Protein 2GPH (pdb70)

Structure (mmCIF, N/CA/C/O backbone):
data_2GPH
#
_entry.id   2GPH
#
_cell.length_a   45.981
_cell.length_b   66.342
_cell.length_c   116.112
_cell.angle_alpha   90.00
_cell.angle_beta   90.00
_cell.angle_gamma   90.00
#
_symmetry.space_group_name_H-M   'P 21 21 21'
#
loop_
_entity.id
_entity.type
_entity.pdbx_description
1 polymer 'Mitogen-activated protein kinase 1'
2 polymer 'Tyrosine-protein phosphatase non-receptor type 7'
3 water water
#
loop_
_atom_site.group_PDB
_atom_site.id
_atom_site.type_symbol
_atom_site.label_atom_id
_atom_site.label_alt_id
_atom_site.label_comp_id
_atom_site.label_asym_id
_atom_site.label_entity_id
_atom_site.label_seq_id
_atom_site.pdbx_PDB_ins_code
_atom_site.Cartn_x
_atom_site.Cartn_y
_atom_site.Cartn_z
_atom_site.occupancy
_atom_site.B_iso_or_equiv
_atom_site.auth_seq_id
_atom_site.auth_comp_id
_atom_site.auth_asym_id
_atom_site.auth_atom_id
_atom_site.pdbx_PDB_model_num
ATOM 1 N N . GLU A 1 16 ? 24.137 -4.256 3.373 1.00 82.06 10 GLU A N 1
ATOM 2 C CA . GLU A 1 16 ? 22.992 -5.212 3.374 1.00 81.98 10 GLU A CA 1
ATOM 3 C C . GLU A 1 16 ? 23.253 -6.397 4.293 1.00 82.39 10 GLU A C 1
ATOM 4 O O . GLU A 1 16 ? 23.361 -7.528 3.819 1.00 82.89 10 GLU A O 1
ATOM 10 N N . MET A 1 17 ? 23.356 -6.158 5.598 1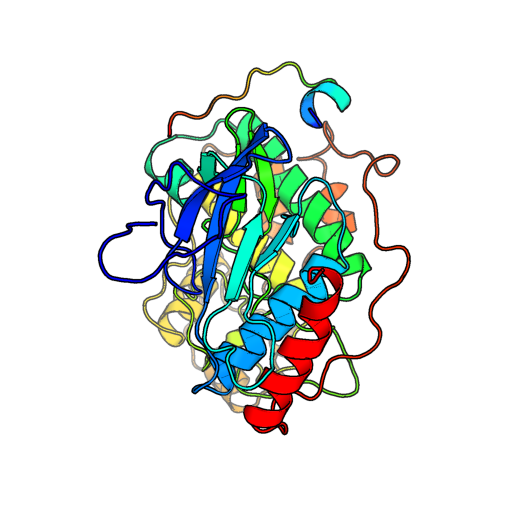.00 82.51 11 MET A N 1
ATOM 11 C CA . MET A 1 17 ? 23.608 -7.264 6.507 1.00 82.53 11 MET A CA 1
ATOM 12 C C . MET A 1 17 ? 23.448 -6.904 7.984 1.00 81.80 11 MET A C 1
ATOM 13 O O . MET A 1 17 ? 24.424 -6.683 8.696 1.00 82.22 11 MET A O 1
ATOM 18 N N . VAL A 1 18 ? 22.214 -6.820 8.460 1.00 80.56 12 VAL A N 1
ATOM 19 C CA . VAL A 1 18 ? 22.033 -6.520 9.874 1.00 78.65 12 VAL A CA 1
ATOM 20 C C . VAL A 1 18 ? 21.287 -7.618 10.596 1.00 77.22 12 VAL A C 1
ATOM 21 O O . VAL A 1 18 ? 20.185 -8.014 10.202 1.00 77.05 12 VAL A O 1
ATOM 25 N N . ARG A 1 19 ? 21.927 -8.091 11.662 1.00 75.18 13 ARG A N 1
ATOM 26 C CA . ARG A 1 19 ? 21.429 -9.146 12.520 1.00 72.75 13 ARG A CA 1
ATOM 27 C C . ARG A 1 19 ? 20.065 -9.682 12.136 1.00 72.79 13 ARG A C 1
ATOM 28 O O . ARG A 1 19 ? 19.051 -9.258 12.699 1.00 73.40 13 ARG A O 1
ATOM 36 N N . GLY A 1 20 ? 20.020 -10.591 11.169 1.00 72.29 14 GLY A N 1
ATOM 37 C CA . GLY A 1 20 ? 18.734 -11.160 10.829 1.00 72.01 14 GLY A CA 1
ATOM 38 C C . GLY A 1 20 ? 18.149 -11.071 9.433 1.00 72.07 14 GLY A C 1
ATOM 39 O O . GLY A 1 20 ? 18.070 -12.089 8.739 1.00 72.21 14 GLY A O 1
ATOM 40 N N . GLN A 1 21 ? 17.719 -9.883 9.010 1.00 71.34 15 GLN A N 1
ATOM 41 C CA . GLN A 1 21 ? 17.086 -9.776 7.703 1.00 70.24 15 GLN A CA 1
ATOM 42 C C . GLN A 1 21 ? 17.599 -8.809 6.640 1.00 68.54 15 GLN A C 1
ATOM 43 O O . GLN A 1 21 ? 18.585 -8.078 6.814 1.00 66.81 15 GLN A O 1
ATOM 49 N N . VAL A 1 22 ? 16.880 -8.856 5.523 1.00 66.86 16 VAL A N 1
ATOM 50 C CA . VAL A 1 22 ? 17.136 -8.056 4.341 1.00 65.35 16 VAL A CA 1
ATOM 51 C C . VAL A 1 22 ? 17.028 -6.580 4.657 1.00 64.07 16 VAL A C 1
ATOM 52 O O . VAL A 1 22 ? 15.961 -6.093 5.030 1.00 64.16 16 VAL A O 1
ATOM 56 N N . PHE A 1 23 ? 18.141 -5.874 4.527 1.00 61.95 17 PHE A N 1
ATOM 57 C CA . PHE A 1 23 ? 18.156 -4.440 4.764 1.00 59.87 17 PHE A CA 1
ATOM 58 C C . PHE A 1 23 ? 18.728 -3.890 3.471 1.00 57.71 17 PHE A C 1
ATOM 59 O O . PHE A 1 23 ? 19.802 -3.288 3.448 1.00 57.13 17 PHE A O 1
ATOM 67 N N . ASP A 1 24 ? 17.993 -4.145 2.391 1.00 55.64 18 ASP A N 1
ATOM 68 C CA . ASP A 1 24 ? 18.389 -3.727 1.058 1.00 53.58 18 ASP A CA 1
ATOM 69 C C . ASP A 1 24 ? 18.027 -2.279 0.781 1.00 51.13 18 ASP A C 1
ATOM 70 O O . ASP A 1 24 ? 16.991 -1.954 0.189 1.00 49.77 18 ASP A O 1
ATOM 75 N N . VAL A 1 25 ? 18.906 -1.404 1.234 1.00 49.62 19 VAL A N 1
ATOM 76 C CA . VAL A 1 25 ? 18.712 0.007 1.033 1.00 48.22 19 VAL A CA 1
ATOM 77 C C . VAL A 1 25 ? 19.414 0.382 -0.277 1.00 48.43 19 VAL A C 1
ATOM 78 O O . VAL A 1 25 ? 20.057 1.424 -0.392 1.00 44.88 19 VAL A O 1
ATOM 82 N N . GLY A 1 26 ? 19.265 -0.523 -1.251 1.00 49.05 20 GLY A N 1
ATOM 83 C CA . GLY A 1 26 ? 19.823 -0.373 -2.583 1.00 48.35 20 GLY A CA 1
ATOM 84 C C . GLY A 1 26 ? 21.302 -0.067 -2.623 1.00 48.44 20 GLY A C 1
ATOM 85 O O . GLY A 1 26 ? 22.012 -0.280 -1.640 1.00 48.27 20 GLY A O 1
ATOM 86 N N . PRO A 1 27 ? 21.788 0.462 -3.759 1.00 48.06 21 PRO A N 1
ATOM 87 C CA . PRO A 1 27 ? 23.189 0.820 -3.994 1.00 46.75 21 PRO A CA 1
ATOM 88 C C . PRO A 1 27 ? 23.547 2.163 -3.393 1.00 44.65 21 PRO A C 1
ATOM 89 O O . PRO A 1 27 ? 24.697 2.406 -3.028 1.00 45.73 21 PRO A O 1
ATOM 93 N N . ARG A 1 28 ? 22.555 3.042 -3.320 1.00 42.15 22 ARG A N 1
ATOM 94 C CA . ARG A 1 28 ? 22.777 4.377 -2.795 1.00 39.05 22 ARG A CA 1
ATOM 95 C C . ARG A 1 28 ? 23.305 4.356 -1.369 1.00 39.06 22 ARG A C 1
ATOM 96 O O . ARG A 1 28 ? 24.208 5.124 -1.020 1.00 39.18 22 ARG A O 1
ATOM 104 N N . TYR A 1 29 ? 22.760 3.462 -0.549 1.00 37.82 23 TYR A N 1
ATOM 105 C CA . TYR A 1 29 ? 23.189 3.363 0.853 1.00 37.70 23 TYR A CA 1
ATOM 106 C C . TYR A 1 29 ? 23.964 2.072 1.10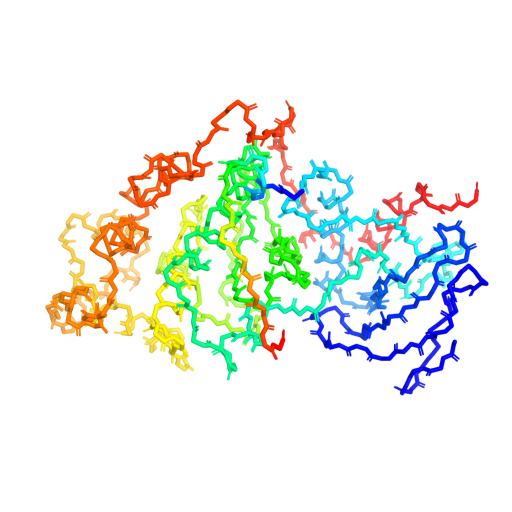5 1.00 37.21 23 TYR A C 1
ATOM 107 O O . TYR A 1 29 ? 23.481 0.991 0.809 1.00 38.32 23 TYR A O 1
ATOM 116 N N . THR A 1 30 ? 25.159 2.200 1.668 1.00 40.01 24 THR A N 1
ATOM 117 C CA . THR A 1 30 ? 26.020 1.056 1.941 1.00 42.04 24 THR A CA 1
ATOM 118 C C . THR A 1 30 ? 26.761 1.310 3.250 1.00 44.65 24 THR A C 1
ATOM 119 O O . THR A 1 30 ? 26.523 2.322 3.914 1.00 44.79 24 THR A O 1
ATOM 123 N N . ASN A 1 31 ? 27.665 0.406 3.619 1.00 47.68 25 ASN A N 1
ATOM 124 C CA . ASN A 1 31 ? 28.420 0.563 4.861 1.00 50.97 25 ASN A CA 1
ATOM 125 C C . ASN A 1 31 ? 27.446 0.492 6.040 1.00 52.76 25 ASN A C 1
ATOM 126 O O . ASN A 1 31 ? 27.571 1.257 6.993 1.00 51.53 25 ASN A O 1
ATOM 131 N N . LEU A 1 32 ? 26.490 -0.435 5.957 1.00 55.23 26 LEU A N 1
ATOM 132 C CA . LEU A 1 32 ? 25.447 -0.630 6.974 1.00 57.94 26 LEU A CA 1
ATOM 133 C C . LEU A 1 32 ? 25.862 -1.080 8.370 1.00 59.31 26 LEU A C 1
ATOM 134 O O . LEU A 1 32 ? 26.152 -2.253 8.594 1.00 60.31 26 LEU A O 1
ATOM 139 N N . SER A 1 33 ? 25.877 -0.144 9.309 1.00 61.29 27 SER A N 1
ATOM 140 C CA . SER A 1 33 ? 26.199 -0.453 10.696 1.00 63.31 27 SER A CA 1
ATOM 141 C C . SER A 1 33 ? 24.853 -0.614 11.412 1.00 65.34 27 SER A C 1
ATOM 142 O O . SER A 1 33 ? 23.806 -0.290 10.850 1.00 66.22 27 SER A O 1
ATOM 145 N N . TYR A 1 34 ? 24.870 -1.119 12.639 1.00 66.93 28 TYR A N 1
ATOM 146 C CA . TYR A 1 34 ? 23.633 -1.309 13.396 1.00 67.73 28 TYR A CA 1
ATOM 147 C C . TYR A 1 34 ? 23.532 -0.236 14.485 1.00 68.56 28 TYR A C 1
ATOM 148 O O . TYR A 1 34 ? 24.497 0.005 15.208 1.00 68.24 28 TYR A O 1
ATOM 157 N N . ILE A 1 35 ? 22.371 0.412 14.596 1.00 69.92 29 ILE A N 1
ATOM 158 C CA . ILE A 1 35 ? 22.185 1.471 15.593 1.00 71.31 29 ILE A CA 1
ATOM 159 C C . ILE A 1 35 ? 21.220 1.093 16.723 1.00 72.18 29 ILE A C 1
ATOM 160 O O . ILE A 1 35 ? 20.844 -0.076 16.881 1.00 71.43 29 ILE A O 1
ATOM 165 N N . GLY A 1 36 ? 20.827 2.110 17.494 1.00 72.69 30 GLY A N 1
ATOM 166 C CA . GLY A 1 36 ? 19.922 1.931 18.618 1.00 73.98 30 GLY A CA 1
ATOM 167 C C . GLY A 1 36 ? 18.442 2.049 18.289 1.00 74.93 30 GLY A C 1
ATOM 168 O O . GLY A 1 36 ? 17.999 2.996 17.628 1.00 75.54 30 GLY A O 1
ATOM 169 N N . GLU A 1 37 ? 17.678 1.083 18.792 1.00 75.03 31 GLU A N 1
ATOM 170 C CA . GLU A 1 37 ? 16.236 0.981 18.583 1.00 74.96 31 GLU A CA 1
ATOM 171 C C . GLU A 1 37 ? 15.391 2.242 18.738 1.00 74.96 31 GLU A C 1
ATOM 172 O O . GLU A 1 37 ? 15.576 3.024 19.673 1.00 75.38 31 GLU A O 1
ATOM 178 N N . GLY A 1 38 ? 14.452 2.415 17.809 1.00 74.45 32 GLY A N 1
ATOM 179 C CA . GLY A 1 38 ? 13.551 3.554 17.842 1.00 73.72 32 GLY A CA 1
ATOM 180 C C . GLY A 1 38 ? 12.198 3.129 18.395 1.00 72.91 32 GLY A C 1
ATOM 181 O O . GLY A 1 38 ? 11.952 3.241 19.597 1.00 73.22 32 GLY A O 1
ATOM 182 N N . ALA A 1 39 ? 11.327 2.630 17.517 1.00 71.69 33 ALA A N 1
ATOM 183 C CA . ALA A 1 39 ? 9.991 2.169 17.900 1.00 69.34 33 ALA A CA 1
ATOM 184 C C . ALA A 1 39 ? 9.327 1.422 16.747 1.00 67.50 33 ALA A C 1
ATOM 185 O O . ALA A 1 39 ? 8.440 0.596 16.956 1.00 67.63 33 ALA A O 1
ATOM 187 N N . TYR A 1 40 ? 9.773 1.718 15.531 1.00 65.63 34 TYR A N 1
ATOM 188 C CA . TYR A 1 40 ? 9.221 1.109 14.329 1.00 63.31 34 TYR A CA 1
ATOM 189 C C . TYR A 1 40 ? 9.928 -0.176 13.923 1.00 62.51 34 TYR A C 1
ATOM 190 O O . TYR A 1 40 ? 9.482 -0.881 13.019 1.00 63.05 34 TYR A O 1
ATOM 199 N N . GLY A 1 41 ? 11.033 -0.486 14.585 1.00 61.31 35 GLY A N 1
ATOM 200 C CA . GLY A 1 41 ? 11.741 -1.701 14.243 1.00 60.12 35 GLY A CA 1
ATOM 201 C C . GLY A 1 41 ? 13.241 -1.545 14.227 1.00 58.92 35 GLY A C 1
ATOM 202 O O . GLY A 1 41 ? 13.805 -0.810 15.038 1.00 58.61 35 GLY A O 1
ATOM 203 N N . MET A 1 42 ? 13.884 -2.235 13.290 1.00 58.19 36 MET A N 1
ATOM 204 C CA . MET A 1 42 ? 15.337 -2.198 13.170 1.00 57.53 36 MET A CA 1
ATOM 205 C C . MET A 1 42 ? 15.838 -0.897 12.548 1.00 56.52 36 MET A C 1
ATOM 206 O O . MET A 1 42 ? 15.323 -0.445 11.527 1.00 55.15 36 MET A O 1
ATOM 211 N N . VAL A 1 43 ? 16.842 -0.305 13.188 1.00 55.48 37 VAL A N 1
ATOM 212 C CA . VAL A 1 43 ? 17.448 0.938 12.733 1.00 54.59 37 VAL A CA 1
ATOM 213 C C . VAL A 1 43 ? 18.941 0.719 12.466 1.00 55.48 37 VAL A C 1
ATOM 214 O O . VAL A 1 43 ? 19.650 0.159 13.305 1.00 55.06 37 VAL A O 1
ATOM 218 N N . CYS A 1 44 ? 19.405 1.156 11.294 1.00 54.60 38 CYS A N 1
ATOM 219 C CA . CYS A 1 44 ? 20.813 1.028 10.902 1.00 54.10 38 CYS A CA 1
ATOM 220 C C . CYS A 1 44 ? 21.385 2.397 10.552 1.00 51.15 38 CYS A C 1
ATOM 221 O O . CYS A 1 44 ? 20.648 3.360 10.372 1.00 50.57 38 CYS A O 1
ATOM 224 N N . SER A 1 45 ? 22.705 2.485 10.475 1.00 48.56 39 SER A N 1
ATOM 225 C CA . SER A 1 45 ? 23.350 3.725 10.054 1.00 47.65 39 SER A CA 1
ATOM 226 C C . SER A 1 45 ? 23.876 3.329 8.675 1.00 46.47 39 SER A C 1
ATOM 227 O O . SER A 1 45 ? 23.973 2.133 8.374 1.00 45.65 39 SER A O 1
ATOM 230 N N . ALA A 1 46 ? 24.201 4.304 7.833 1.00 44.84 40 ALA A N 1
ATOM 231 C CA . ALA A 1 46 ? 24.672 3.973 6.504 1.00 43.60 40 ALA A CA 1
ATOM 232 C C . ALA A 1 46 ? 25.336 5.139 5.804 1.00 43.18 40 ALA A C 1
ATOM 233 O O . ALA A 1 46 ? 25.324 6.273 6.288 1.00 43.69 40 ALA A O 1
ATOM 235 N N . TYR A 1 47 ? 25.929 4.841 4.654 1.00 42.30 41 TYR A N 1
ATOM 236 C CA . TYR A 1 47 ? 26.596 5.857 3.864 1.00 38.95 41 TYR A CA 1
ATOM 237 C C . TYR A 1 47 ? 25.733 6.174 2.661 1.00 36.63 41 TYR A C 1
ATOM 238 O O . TYR A 1 47 ? 25.326 5.273 1.930 1.00 34.55 41 TYR A O 1
ATOM 247 N N . ASP A 1 48 ? 25.442 7.459 2.480 1.00 35.82 42 ASP A N 1
ATOM 248 C CA . ASP A 1 48 ? 24.624 7.932 1.372 1.00 35.12 42 ASP A CA 1
ATOM 249 C C . ASP A 1 48 ? 25.592 8.261 0.239 1.00 36.14 42 ASP A C 1
ATOM 250 O O . ASP A 1 48 ? 26.203 9.320 0.241 1.00 35.08 42 ASP A O 1
ATOM 255 N N . ASN A 1 49 ? 25.731 7.347 -0.714 1.00 37.12 43 ASN A N 1
ATOM 256 C CA . ASN A 1 49 ? 26.641 7.534 -1.835 1.00 38.90 43 ASN A CA 1
ATOM 257 C C . ASN A 1 49 ? 26.217 8.652 -2.782 1.00 39.61 43 ASN A C 1
ATOM 258 O O . ASN A 1 49 ? 26.960 9.004 -3.700 1.00 40.61 43 ASN A O 1
ATOM 263 N N . LEU A 1 50 ? 25.031 9.209 -2.565 1.00 39.03 44 LEU A N 1
ATOM 264 C CA . LEU A 1 50 ? 24.557 10.299 -3.405 1.00 40.63 44 LEU A CA 1
ATOM 265 C C . LEU A 1 50 ? 24.912 11.632 -2.750 1.00 41.34 44 LEU A C 1
ATOM 266 O O . LEU A 1 50 ? 25.548 12.484 -3.363 1.00 42.35 44 LEU A O 1
ATOM 271 N N . ASN A 1 51 ? 24.509 11.817 -1.499 1.00 41.90 45 ASN A N 1
ATOM 272 C CA . ASN A 1 51 ? 24.825 13.062 -0.819 1.00 41.97 45 ASN A CA 1
ATOM 273 C C . ASN A 1 51 ? 26.182 12.994 -0.138 1.00 41.95 45 ASN A C 1
ATOM 274 O O . ASN A 1 51 ? 26.641 13.973 0.447 1.00 42.03 45 ASN A O 1
ATOM 279 N N . LYS A 1 52 ? 26.823 11.833 -0.230 1.00 41.54 46 LYS A N 1
ATOM 280 C CA . LYS A 1 52 ? 28.152 11.627 0.345 1.00 43.94 46 LYS A CA 1
ATOM 281 C C . LYS A 1 52 ? 28.257 11.984 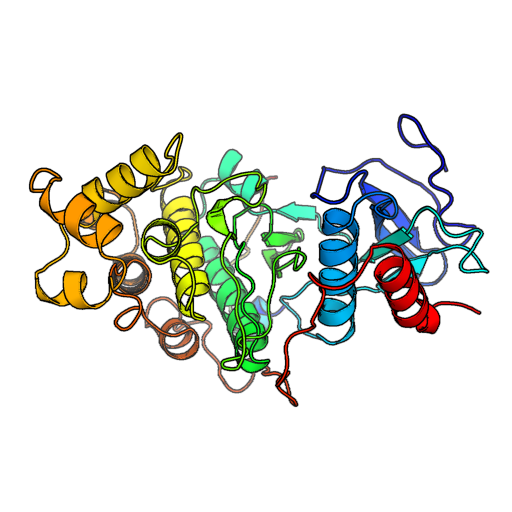1.832 1.00 45.47 46 LYS A C 1
ATOM 282 O O . LYS A 1 52 ? 29.100 12.793 2.227 1.00 45.77 46 LYS A O 1
ATOM 288 N N . VAL A 1 53 ? 27.392 11.378 2.644 1.00 45.95 47 VAL A N 1
ATOM 289 C CA . VAL A 1 53 ? 27.364 11.596 4.093 1.00 46.96 47 VAL A CA 1
ATOM 290 C C . VAL A 1 53 ? 26.711 10.398 4.757 1.00 45.99 47 VAL A C 1
ATOM 291 O O . VAL A 1 53 ? 25.928 9.681 4.124 1.00 46.54 47 VAL A O 1
ATOM 295 N N . ARG A 1 54 ? 27.051 10.164 6.022 1.00 45.71 48 ARG A N 1
ATOM 296 C CA . ARG A 1 54 ? 26.467 9.053 6.773 1.00 45.58 48 ARG A CA 1
ATOM 297 C C . ARG A 1 54 ? 25.054 9.477 7.196 1.00 42.72 48 ARG A C 1
ATOM 298 O O . ARG A 1 54 ? 24.834 10.634 7.528 1.00 42.66 48 ARG A O 1
ATOM 306 N N . VAL A 1 55 ? 24.110 8.542 7.183 1.00 40.94 49 VAL A N 1
ATOM 307 C CA . VAL A 1 55 ? 22.726 8.841 7.544 1.00 38.24 49 VAL A CA 1
ATOM 308 C C . VAL A 1 55 ? 22.193 7.791 8.509 1.00 38.32 49 VAL A C 1
ATOM 309 O O . VAL A 1 55 ? 22.944 6.923 8.959 1.00 39.37 49 VAL A O 1
ATOM 313 N N . ALA A 1 56 ? 20.896 7.870 8.815 1.00 36.44 50 ALA A N 1
ATOM 314 C CA . ALA A 1 56 ? 20.241 6.920 9.702 1.00 34.01 50 ALA A CA 1
ATOM 315 C C . ALA A 1 56 ? 19.118 6.287 8.896 1.00 33.61 50 ALA A C 1
ATOM 316 O O . ALA A 1 56 ? 18.424 6.978 8.152 1.00 32.46 50 ALA A O 1
ATOM 318 N N . ILE A 1 57 ? 18.929 4.980 9.026 1.00 32.49 51 ILE A N 1
ATOM 319 C CA . ILE A 1 57 ? 17.881 4.309 8.269 1.00 34.33 51 ILE A CA 1
ATOM 320 C C . ILE A 1 57 ? 17.055 3.355 9.119 1.00 36.61 51 ILE A C 1
ATOM 321 O O . ILE A 1 57 ? 17.586 2.497 9.826 1.00 37.31 51 ILE A O 1
ATOM 326 N N . LYS A 1 58 ? 15.742 3.492 9.000 1.00 37.10 52 LYS A N 1
ATOM 327 C CA . LYS A 1 58 ? 14.799 2.708 9.766 1.00 37.74 52 LYS A CA 1
ATOM 328 C C . LYS A 1 58 ? 13.957 1.783 8.895 1.00 39.42 52 LYS A C 1
ATOM 329 O O . LYS A 1 58 ? 13.311 2.227 7.947 1.00 40.12 52 LYS A O 1
ATOM 335 N N . LYS A 1 59 ? 13.967 0.490 9.207 1.00 39.72 53 LYS A N 1
ATOM 336 C CA . LYS A 1 59 ? 13.179 -0.475 8.442 1.00 41.51 53 LYS A CA 1
ATOM 337 C C . LYS A 1 59 ? 11.811 -0.659 9.080 1.00 42.36 53 LYS A C 1
ATOM 338 O O . LYS A 1 59 ? 11.694 -0.820 10.298 1.00 44.15 53 LYS A O 1
ATOM 344 N N . ILE A 1 60 ? 10.774 -0.644 8.257 1.00 42.67 54 ILE A N 1
ATOM 345 C CA . ILE A 1 60 ? 9.421 -0.807 8.755 1.00 44.17 54 ILE A CA 1
ATOM 346 C C . ILE A 1 60 ? 8.723 -1.924 7.986 1.00 45.96 54 ILE A C 1
ATOM 347 O O . ILE A 1 60 ? 9.069 -2.198 6.838 1.00 47.34 54 ILE A O 1
ATOM 352 N N . SER A 1 61 ? 7.759 -2.577 8.635 1.00 47.22 55 SER A N 1
ATOM 353 C CA . SER A 1 61 ? 6.983 -3.677 8.040 1.00 46.96 55 SER A CA 1
ATOM 354 C C . SER A 1 61 ? 5.714 -3.720 8.888 1.00 47.58 55 SER A C 1
ATOM 355 O O . SER A 1 61 ? 5.586 -4.553 9.778 1.00 48.52 55 SER A O 1
ATOM 358 N N . PRO A 1 62 ? 4.758 -2.823 8.616 1.00 47.54 56 PRO A N 1
ATOM 359 C CA . PRO A 1 62 ? 3.518 -2.776 9.394 1.00 47.20 56 PRO A CA 1
ATOM 360 C C . PRO A 1 62 ? 2.220 -3.153 8.695 1.00 46.86 56 PRO A C 1
ATOM 361 O O . PRO A 1 62 ? 1.145 -2.981 9.274 1.00 47.49 56 PRO A O 1
ATOM 365 N N . PHE A 1 63 ? 2.304 -3.668 7.475 1.00 45.87 57 PHE A N 1
ATOM 366 C CA . PHE A 1 63 ? 1.106 -3.957 6.695 1.00 46.43 57 PHE A CA 1
ATOM 367 C C . PHE A 1 63 ? 0.091 -5.011 7.144 1.00 46.76 57 PHE A C 1
ATOM 368 O O . PHE A 1 63 ? -1.023 -5.061 6.619 1.00 46.40 57 PHE A O 1
ATOM 376 N N . GLU A 1 64 ? 0.456 -5.829 8.125 1.00 47.89 58 GLU A N 1
ATOM 377 C CA . GLU A 1 64 ? -0.454 -6.842 8.661 1.00 50.35 58 GLU A CA 1
ATOM 378 C C . GLU A 1 64 ? -1.196 -6.278 9.879 1.00 50.02 58 GLU A C 1
ATOM 379 O O . GLU A 1 64 ? -2.197 -6.847 10.325 1.00 50.11 58 GLU A O 1
ATOM 385 N N . HIS A 1 65 ? -0.703 -5.159 10.412 1.00 49.78 59 HIS A N 1
ATOM 386 C CA . HIS A 1 65 ? -1.310 -4.540 11.589 1.00 49.13 59 HIS A CA 1
ATOM 387 C C . HIS A 1 65 ? -1.862 -3.149 11.349 1.00 48.29 59 HIS A C 1
ATOM 388 O O . HIS A 1 65 ? -1.143 -2.220 10.988 1.00 48.87 59 HIS A O 1
ATOM 395 N N . GLN A 1 66 ? -3.161 -3.026 11.555 1.00 46.42 60 GLN A N 1
ATOM 396 C CA . GLN A 1 66 ? -3.866 -1.778 11.372 1.00 46.06 60 GLN A CA 1
ATOM 397 C C . GLN A 1 66 ? -3.184 -0.596 12.077 1.00 45.48 60 GLN A C 1
ATOM 398 O O . GLN A 1 66 ? -3.033 0.470 11.482 1.00 42.67 60 GLN A O 1
ATOM 404 N N . THR A 1 67 ? -2.744 -0.796 13.320 1.00 44.88 61 THR A N 1
ATOM 405 C CA . THR A 1 67 ? -2.127 0.284 14.089 1.00 44.67 61 THR A CA 1
ATOM 406 C C . THR A 1 67 ? -0.669 0.596 13.738 1.00 43.63 61 THR A C 1
ATOM 407 O O . THR A 1 67 ? -0.236 1.742 13.859 1.00 43.58 61 THR A O 1
ATOM 411 N N . TYR A 1 68 ? 0.090 -0.404 13.312 1.00 43.41 62 TYR A N 1
ATOM 412 C CA . TYR A 1 68 ? 1.469 -0.160 12.900 1.00 43.20 62 TYR A CA 1
ATOM 413 C C . TYR A 1 68 ? 1.382 0.672 11.622 1.00 41.16 62 TYR A C 1
ATOM 414 O O . TYR A 1 68 ? 2.203 1.547 11.379 1.00 40.66 62 TYR A O 1
ATOM 423 N N . CYS A 1 69 ? 0.375 0.382 10.807 1.00 40.07 63 CYS A N 1
ATOM 424 C CA . CYS A 1 69 ? 0.158 1.100 9.561 1.00 38.22 63 CYS A CA 1
ATOM 425 C C . CYS A 1 69 ? -0.244 2.540 9.829 1.00 37.28 63 CYS A C 1
ATOM 426 O O . CYS A 1 69 ? 0.250 3.454 9.178 1.00 35.43 63 CYS A O 1
ATOM 429 N N . GLN A 1 70 ? -1.160 2.729 10.777 1.00 36.22 64 GLN A N 1
ATOM 430 C CA . GLN A 1 70 ? -1.635 4.058 11.136 1.00 37.04 64 GLN A CA 1
ATOM 431 C C . GLN A 1 70 ? -0.470 4.937 11.563 1.00 35.39 64 GLN A C 1
ATOM 432 O O . GLN A 1 70 ? -0.323 6.067 11.110 1.00 35.39 64 GLN A O 1
ATOM 438 N N . ARG A 1 71 ? 0.347 4.410 12.459 1.00 34.02 65 ARG A N 1
ATOM 439 C CA . ARG A 1 71 ? 1.472 5.162 12.971 1.00 33.70 65 ARG A CA 1
ATOM 440 C C . ARG A 1 71 ? 2.513 5.447 11.896 1.00 31.37 65 ARG A C 1
ATOM 441 O O . ARG A 1 71 ? 3.060 6.541 11.850 1.00 28.56 65 ARG A O 1
ATOM 449 N N . THR A 1 72 ? 2.769 4.469 11.027 1.00 29.93 66 THR A N 1
ATOM 450 C CA . THR A 1 72 ? 3.733 4.648 9.945 1.00 27.80 66 THR A CA 1
ATOM 451 C C . THR A 1 72 ? 3.239 5.743 9.011 1.00 26.51 66 THR A C 1
ATOM 452 O O . THR A 1 72 ? 4.001 6.612 8.629 1.00 24.42 66 THR A O 1
ATOM 456 N N . LEU A 1 73 ? 1.951 5.719 8.665 1.00 27.42 67 LEU A N 1
ATOM 457 C CA . LEU A 1 73 ? 1.379 6.744 7.785 1.00 27.51 67 LEU A CA 1
ATOM 458 C C . LEU A 1 73 ? 1.389 8.143 8.418 1.00 27.60 67 LEU A C 1
ATOM 459 O O . LEU A 1 73 ? 1.666 9.138 7.739 1.00 26.53 67 LEU A O 1
ATOM 464 N N . ARG A 1 74 ? 1.080 8.227 9.711 1.00 27.88 68 ARG A N 1
ATOM 465 C CA . ARG A 1 74 ? 1.068 9.520 10.385 1.00 28.86 68 ARG A CA 1
ATOM 466 C C . ARG A 1 74 ? 2.456 10.122 10.396 1.00 27.50 68 ARG A C 1
ATOM 467 O O . ARG A 1 74 ? 2.662 11.271 9.996 1.00 27.17 68 ARG A O 1
ATOM 475 N N . GLU A 1 75 ? 3.410 9.326 10.845 1.00 26.90 69 GLU A N 1
ATOM 476 C CA . GLU A 1 75 ? 4.790 9.762 10.913 1.00 28.60 69 GLU A CA 1
ATOM 477 C C . GLU A 1 75 ? 5.244 10.307 9.565 1.00 27.63 69 GLU A C 1
ATOM 478 O O . GLU A 1 75 ? 5.863 11.361 9.501 1.00 27.82 69 GLU A O 1
ATOM 484 N N . ILE A 1 76 ? 4.943 9.584 8.486 1.00 26.64 70 ILE A N 1
ATOM 485 C CA . ILE A 1 76 ? 5.348 10.010 7.156 1.00 24.56 70 ILE A CA 1
ATOM 486 C C . ILE A 1 76 ? 4.584 11.240 6.630 1.00 24.85 70 ILE A C 1
ATOM 487 O O . ILE A 1 76 ? 5.194 12.146 6.082 1.00 23.22 70 ILE A O 1
ATOM 492 N N . LYS A 1 77 ? 3.263 11.276 6.786 1.00 23.44 71 LYS A N 1
ATOM 493 C CA . LYS A 1 77 ? 2.498 12.424 6.297 1.00 24.25 71 LYS A CA 1
ATOM 494 C C . LYS A 1 77 ? 2.947 13.713 6.987 1.00 24.75 71 LYS A C 1
ATOM 495 O O . LYS A 1 77 ? 3.041 14.769 6.366 1.00 24.03 71 LYS A O 1
ATOM 501 N N . ILE A 1 78 ? 3.230 13.623 8.281 1.00 24.36 72 ILE A N 1
ATOM 502 C CA . ILE A 1 78 ? 3.614 14.807 9.031 1.00 22.30 72 ILE A CA 1
ATOM 503 C C . ILE A 1 78 ? 5.045 15.229 8.824 1.00 21.94 72 ILE A C 1
ATOM 504 O O . ILE A 1 78 ? 5.297 16.386 8.570 1.00 22.81 72 ILE A O 1
ATOM 509 N N . LEU A 1 79 ? 5.985 14.292 8.922 1.00 21.83 73 LEU A N 1
ATOM 510 C CA . LEU A 1 79 ? 7.376 14.651 8.774 1.00 21.81 73 LEU A CA 1
ATOM 511 C C . LEU A 1 79 ? 7.722 15.154 7.388 1.00 23.96 73 LEU A C 1
ATOM 512 O O . LEU A 1 79 ? 8.598 16.016 7.247 1.00 23.69 73 LEU A O 1
ATOM 517 N N . LEU A 1 80 ? 7.041 14.625 6.369 1.00 22.85 74 LEU A N 1
ATOM 518 C CA . LEU A 1 80 ? 7.261 15.076 4.998 1.00 26.12 74 LEU A CA 1
ATOM 519 C C . LEU A 1 80 ? 6.849 16.538 4.845 1.00 25.87 74 LEU A C 1
ATOM 520 O O . LEU A 1 80 ? 7.426 17.272 4.041 1.00 29.23 74 LEU A O 1
ATOM 525 N N . ARG A 1 81 ? 5.856 16.960 5.618 1.00 26.31 75 ARG A N 1
ATOM 526 C CA . ARG A 1 81 ? 5.365 18.327 5.512 1.00 27.15 75 ARG A CA 1
ATOM 527 C C . ARG A 1 81 ? 5.937 19.324 6.497 1.00 27.08 75 ARG A C 1
ATOM 528 O O . ARG A 1 81 ? 5.614 20.500 6.445 1.00 29.40 75 ARG A O 1
ATOM 536 N N . PHE A 1 82 ? 6.796 18.862 7.389 1.00 27.17 76 PHE A N 1
ATOM 537 C CA . PHE A 1 82 ? 7.415 19.751 8.357 1.00 26.04 76 PHE A CA 1
ATOM 538 C C . PHE A 1 82 ? 8.823 20.048 7.872 1.00 27.33 76 PHE A C 1
ATOM 539 O O . PHE A 1 82 ? 9.466 19.188 7.268 1.00 26.75 76 PHE A O 1
ATOM 547 N N . ARG A 1 83 ? 9.304 21.262 8.132 1.00 26.53 77 ARG A N 1
ATOM 548 C CA . ARG A 1 83 ? 10.672 21.612 7.793 1.00 27.84 77 ARG A CA 1
ATOM 549 C C . ARG A 1 83 ? 11.131 22.567 8.888 1.00 27.40 77 ARG A C 1
ATOM 550 O O . ARG A 1 83 ? 10.763 23.737 8.894 1.00 28.69 77 ARG A O 1
ATOM 558 N N . HIS A 1 84 ? 11.916 22.058 9.829 1.00 26.00 78 HIS A N 1
ATOM 559 C CA . HIS A 1 84 ? 12.372 22.868 10.949 1.00 24.34 78 HIS A CA 1
ATOM 560 C C . HIS A 1 84 ? 13.668 22.328 11.523 1.00 24.10 78 HIS A C 1
ATOM 561 O O . HIS A 1 84 ? 13.850 21.121 11.649 1.00 23.29 78 HIS A O 1
ATOM 568 N N . GLU A 1 85 ? 14.544 23.249 11.893 1.00 20.58 79 GLU A N 1
ATOM 569 C CA . GLU A 1 85 ? 15.855 22.941 12.440 1.00 23.92 79 GLU A CA 1
ATOM 570 C C . GLU A 1 85 ? 15.812 21.998 13.645 1.00 23.08 79 GLU A C 1
ATOM 571 O O . GLU A 1 85 ? 16.695 21.166 13.821 1.00 23.31 79 GLU A O 1
ATOM 577 N N . ASN A 1 86 ? 14.775 22.117 14.468 1.00 21.37 80 ASN A N 1
ATOM 578 C CA . ASN A 1 86 ? 14.665 21.260 15.635 1.00 19.66 80 ASN A CA 1
ATOM 579 C C . ASN A 1 86 ? 13.668 20.130 15.468 1.00 18.55 80 ASN A C 1
ATOM 580 O O . ASN A 1 86 ? 13.096 19.656 16.450 1.00 19.04 80 ASN A O 1
ATOM 585 N N . ILE A 1 87 ? 13.439 19.722 14.222 1.00 19.22 81 ILE A N 1
ATOM 586 C CA . ILE A 1 87 ? 12.547 18.604 13.936 1.00 19.76 81 ILE A CA 1
ATOM 587 C C . ILE A 1 87 ? 13.235 17.716 12.919 1.00 21.41 81 ILE A C 1
ATOM 588 O O . ILE A 1 87 ? 13.708 18.187 11.882 1.00 21.46 81 ILE A O 1
ATOM 593 N N . ILE A 1 88 ? 13.317 16.428 13.229 1.00 22.20 82 ILE A N 1
ATOM 594 C CA . ILE A 1 88 ? 13.963 15.489 12.321 1.00 22.33 82 ILE A CA 1
ATOM 595 C C . ILE A 1 88 ? 13.183 15.469 10.987 1.00 23.24 82 ILE A C 1
ATOM 596 O O . ILE A 1 88 ? 11.955 15.552 10.957 1.00 21.18 82 ILE A O 1
ATOM 601 N N . GLY A 1 89 ? 13.903 15.390 9.877 1.00 25.44 83 GLY A N 1
ATOM 602 C CA . GLY A 1 89 ? 13.234 15.379 8.590 1.00 26.55 83 GLY A CA 1
ATOM 603 C C . GLY A 1 89 ? 13.383 14.036 7.910 1.00 28.13 83 GLY A C 1
ATOM 604 O O . GLY A 1 89 ? 14.090 13.158 8.423 1.00 31.01 83 GLY A O 1
ATOM 605 N N . ILE A 1 90 ? 12.687 13.844 6.793 1.00 25.80 84 ILE A N 1
ATOM 606 C CA . ILE A 1 90 ? 12.822 12.597 6.042 1.00 24.55 84 ILE A CA 1
ATOM 607 C C . ILE A 1 90 ? 13.568 12.966 4.772 1.00 27.13 84 ILE A C 1
ATOM 608 O O . ILE A 1 90 ? 13.112 13.792 3.959 1.00 25.21 84 ILE A O 1
ATOM 613 N N . ASN A 1 91 ? 14.751 12.381 4.652 1.00 27.38 85 ASN A N 1
ATOM 614 C CA . ASN A 1 91 ? 15.631 12.598 3.526 1.00 29.07 85 ASN A CA 1
ATOM 615 C C . ASN A 1 91 ? 15.236 11.728 2.332 1.00 29.29 85 ASN A C 1
ATOM 616 O O . ASN A 1 91 ? 15.408 12.140 1.195 1.00 28.95 85 ASN A O 1
ATOM 621 N N . ASP A 1 92 ? 14.696 10.536 2.583 1.00 29.92 86 ASP A N 1
ATOM 622 C CA . ASP A 1 92 ? 14.344 9.629 1.488 1.00 29.77 86 ASP A CA 1
ATOM 623 C C . ASP A 1 92 ? 13.522 8.468 2.045 1.00 30.51 86 ASP A C 1
ATOM 624 O O . ASP A 1 92 ? 13.510 8.216 3.259 1.00 26.73 86 ASP A O 1
ATOM 629 N N . ILE A 1 93 ? 12.802 7.793 1.163 1.00 30.10 87 ILE A N 1
ATOM 630 C CA . ILE A 1 93 ? 11.994 6.650 1.567 1.00 32.53 87 ILE A CA 1
ATOM 631 C C . ILE A 1 93 ? 12.141 5.548 0.533 1.00 34.24 87 ILE A C 1
ATOM 632 O O . ILE A 1 93 ? 11.821 5.736 -0.639 1.00 35.02 87 ILE A O 1
ATOM 637 N N . ILE A 1 94 ? 12.629 4.395 0.972 1.00 36.76 88 ILE A N 1
ATOM 638 C CA . ILE A 1 94 ? 12.831 3.268 0.070 1.00 39.06 88 ILE A CA 1
ATOM 639 C C . ILE A 1 94 ? 11.723 2.231 0.241 1.00 41.13 88 ILE A C 1
ATOM 640 O O . ILE A 1 94 ? 11.495 1.754 1.349 1.00 39.62 88 ILE A O 1
ATOM 645 N N . ARG A 1 95 ? 11.030 1.909 -0.849 1.00 42.83 89 ARG A N 1
ATOM 646 C CA . ARG A 1 95 ? 9.979 0.891 -0.828 1.00 46.36 89 ARG A CA 1
ATOM 647 C C . ARG A 1 95 ? 9.872 0.264 -2.224 1.00 48.55 89 ARG A C 1
ATOM 648 O O . ARG A 1 95 ? 10.352 0.834 -3.210 1.00 49.16 89 ARG A O 1
ATOM 656 N N . ALA A 1 96 ? 9.254 -0.912 -2.304 1.00 50.04 90 ALA A N 1
ATOM 657 C CA . ALA A 1 96 ? 9.106 -1.628 -3.569 1.00 50.87 90 ALA A CA 1
ATOM 658 C C . ALA A 1 96 ? 8.293 -0.900 -4.651 1.00 51.60 90 ALA A C 1
ATOM 659 O O . ALA A 1 96 ? 7.444 -0.056 -4.364 1.00 51.98 90 ALA A O 1
ATOM 661 N N . PRO A 1 97 ? 8.559 -1.230 -5.924 1.00 52.09 91 PRO A N 1
ATOM 662 C CA . PRO A 1 97 ? 7.918 -0.677 -7.120 1.00 51.92 91 PRO A CA 1
ATOM 663 C C . PRO A 1 97 ? 6.385 -0.705 -7.184 1.00 52.62 91 PRO A C 1
ATOM 664 O O . PRO A 1 97 ? 5.767 0.276 -7.590 1.00 52.95 91 PRO A O 1
ATOM 668 N N . THR A 1 98 ? 5.765 -1.815 -6.801 1.00 53.06 92 THR A N 1
ATOM 669 C CA . THR A 1 98 ? 4.303 -1.896 -6.837 1.00 54.16 92 THR A CA 1
ATOM 670 C C . THR A 1 98 ? 3.682 -2.222 -5.477 1.00 54.33 92 THR A C 1
ATOM 671 O O . THR A 1 98 ? 4.267 -2.937 -4.661 1.00 53.28 92 THR A O 1
ATOM 675 N N . ILE A 1 99 ? 2.483 -1.696 -5.251 1.00 54.84 93 ILE A N 1
ATOM 676 C CA . ILE A 1 99 ? 1.783 -1.896 -3.989 1.00 56.52 93 ILE A CA 1
ATOM 677 C C . ILE A 1 99 ? 1.782 -3.362 -3.535 1.00 57.50 93 ILE A C 1
ATOM 678 O O . ILE A 1 99 ? 1.673 -3.643 -2.341 1.00 56.31 93 ILE A O 1
ATOM 683 N N . GLU A 1 100 ? 1.925 -4.284 -4.491 1.00 58.83 94 GLU A N 1
ATOM 684 C CA . GLU A 1 100 ? 1.940 -5.729 -4.210 1.00 59.54 94 GLU A CA 1
ATOM 685 C C . GLU A 1 100 ? 3.271 -6.239 -3.653 1.00 58.96 94 GLU A C 1
ATOM 686 O O . GLU A 1 100 ? 3.303 -7.116 -2.782 1.00 58.41 94 GLU A O 1
ATOM 692 N N . GLN A 1 101 ? 4.365 -5.699 -4.175 1.00 58.44 95 GLN A N 1
ATOM 693 C CA . GLN A 1 101 ? 5.703 -6.103 -3.755 1.00 58.10 95 GLN A CA 1
ATOM 694 C C . GLN A 1 101 ? 6.134 -5.405 -2.471 1.00 56.55 95 GLN A C 1
ATOM 695 O O . GLN A 1 101 ? 7.099 -5.822 -1.816 1.00 55.96 95 GLN A O 1
ATOM 701 N N . MET A 1 102 ? 5.429 -4.330 -2.128 1.00 54.61 96 MET A N 1
ATOM 702 C CA . MET A 1 102 ? 5.759 -3.555 -0.938 1.00 51.96 96 MET A CA 1
ATOM 703 C C . MET A 1 102 ? 5.366 -4.244 0.358 1.00 50.69 96 MET A C 1
ATOM 704 O O . MET A 1 102 ? 4.180 -4.409 0.645 1.00 50.92 96 MET A O 1
ATOM 709 N N . LYS A 1 103 ? 6.368 -4.661 1.124 1.00 49.17 97 LYS A N 1
ATOM 710 C CA . LYS A 1 103 ? 6.124 -5.279 2.412 1.00 50.08 97 LYS A CA 1
ATOM 711 C C . LYS A 1 103 ? 6.876 -4.498 3.498 1.00 49.41 97 LYS A C 1
ATOM 712 O O . LYS A 1 103 ? 6.394 -4.385 4.624 1.00 49.45 97 LYS A O 1
ATOM 718 N N . ASP A 1 104 ? 8.047 -3.956 3.161 1.00 48.33 98 ASP A N 1
ATOM 719 C CA . ASP A 1 104 ? 8.831 -3.165 4.119 1.00 46.83 98 ASP A CA 1
ATOM 720 C C . ASP A 1 104 ? 8.933 -1.717 3.645 1.00 45.46 98 ASP A C 1
ATOM 721 O O . ASP A 1 104 ? 8.556 -1.393 2.517 1.00 43.70 98 ASP A O 1
ATOM 726 N N . VAL A 1 105 ? 9.439 -0.847 4.514 1.00 42.82 99 VAL A N 1
ATOM 727 C CA . VAL A 1 105 ? 9.606 0.565 4.175 1.00 40.93 99 VAL A CA 1
ATOM 728 C C . VAL A 1 105 ? 10.813 1.095 4.925 1.00 39.55 99 VAL A C 1
ATOM 729 O O . VAL A 1 105 ? 10.891 0.968 6.139 1.00 41.51 99 VAL A O 1
ATOM 733 N N . TYR A 1 106 ? 11.764 1.678 4.208 1.00 36.60 100 TYR A N 1
ATOM 734 C CA . TYR A 1 106 ? 12.947 2.213 4.850 1.00 32.90 100 TYR A CA 1
ATOM 735 C C . TYR A 1 106 ? 12.890 3.728 4.850 1.00 32.74 100 TYR A C 1
ATOM 736 O O . TYR A 1 106 ? 12.788 4.345 3.794 1.00 30.44 100 TYR A O 1
ATOM 745 N N . ILE A 1 107 ? 12.947 4.321 6.039 1.00 30.03 101 ILE A N 1
ATOM 746 C CA . ILE A 1 107 ? 12.906 5.769 6.162 1.00 27.70 101 ILE A CA 1
ATOM 747 C C . ILE A 1 107 ? 14.302 6.270 6.502 1.00 27.75 101 ILE A C 1
ATOM 748 O O . ILE A 1 107 ? 14.908 5.864 7.516 1.00 27.85 101 ILE A O 1
ATOM 753 N N . VAL A 1 108 ? 14.818 7.134 5.626 1.00 25.46 102 VAL A N 1
ATOM 754 C CA . VAL A 1 108 ? 16.149 7.701 5.766 1.00 23.89 102 VAL A CA 1
ATOM 755 C C . VAL A 1 108 ? 16.097 9.088 6.353 1.00 26.63 102 VAL A C 1
ATOM 756 O O . VAL A 1 108 ? 15.349 9.954 5.865 1.00 24.97 102 VAL A O 1
ATOM 760 N N . GLN A 1 109 ? 16.917 9.312 7.377 1.00 27.68 103 GLN A N 1
ATOM 761 C CA . GLN A 1 109 ? 16.940 10.601 8.061 1.00 30.51 103 GLN A CA 1
ATOM 762 C C . GLN A 1 109 ? 18.359 11.006 8.421 1.00 31.44 103 GLN A C 1
ATOM 763 O O . GLN A 1 109 ? 19.292 10.241 8.221 1.00 32.21 103 GLN A O 1
ATOM 769 N N . ASP A 1 110 ? 18.523 12.212 8.950 1.00 32.90 104 ASP A N 1
ATOM 770 C CA . ASP A 1 110 ? 19.845 12.663 9.358 1.00 35.21 104 ASP A CA 1
ATOM 771 C C . ASP A 1 110 ? 20.347 11.823 10.529 1.00 34.62 104 ASP A C 1
ATOM 772 O O . ASP A 1 110 ? 19.607 11.542 11.469 1.00 33.73 104 ASP A O 1
ATOM 777 N N . LEU A 1 111 ? 21.609 11.426 10.459 1.00 35.55 105 LEU A N 1
ATOM 778 C CA . LEU A 1 111 ? 22.212 10.626 11.513 1.00 36.77 105 LEU A CA 1
ATOM 779 C C . LEU A 1 111 ? 22.395 11.529 12.717 1.00 36.30 105 LEU A C 1
ATOM 780 O O . LEU A 1 111 ? 22.905 12.640 12.608 1.00 37.01 105 LEU A O 1
ATOM 785 N N . MET A 1 112 ? 21.950 11.063 13.869 1.00 37.24 106 MET A N 1
ATOM 786 C CA . MET A 1 112 ? 22.095 11.840 15.086 1.00 35.47 106 MET A CA 1
ATOM 787 C C . MET A 1 112 ? 22.886 10.973 16.056 1.00 36.61 106 MET A C 1
ATOM 788 O O . MET A 1 112 ? 22.600 9.793 16.225 1.00 38.81 106 MET A O 1
ATOM 793 N N . GLU A 1 113 ? 23.878 11.589 16.678 1.00 35.74 107 GLU A N 1
ATOM 794 C CA . GLU A 1 113 ? 24.796 10.957 17.608 1.00 37.07 107 GLU A CA 1
ATOM 795 C C . GLU A 1 113 ? 24.229 10.228 18.833 1.00 34.68 107 GLU A C 1
ATOM 796 O O . GLU A 1 113 ? 24.690 9.150 19.201 1.00 33.84 107 GLU A O 1
ATOM 802 N N . THR A 1 114 ? 23.235 10.820 19.474 1.00 32.50 108 THR A N 1
ATOM 803 C CA . THR A 1 114 ? 22.709 10.241 20.689 1.00 29.23 108 THR A CA 1
ATOM 804 C C . THR A 1 114 ? 21.355 10.878 20.981 1.00 28.02 108 THR A C 1
ATOM 805 O O . THR A 1 114 ? 20.806 11.565 20.136 1.00 28.66 108 THR A O 1
ATOM 809 N N . ASP A 1 115 ? 20.802 10.634 22.159 1.00 24.86 109 ASP A N 1
ATOM 810 C CA . ASP A 1 115 ? 19.521 11.253 22.508 1.00 24.51 109 ASP A CA 1
ATOM 811 C C . ASP A 1 115 ? 19.523 11.613 23.970 1.00 22.12 109 ASP A C 1
ATOM 812 O O . ASP A 1 115 ? 20.401 11.163 24.708 1.00 21.45 109 ASP A O 1
ATOM 817 N N . LEU A 1 116 ? 18.550 12.418 24.397 1.00 21.99 110 LEU A N 1
ATOM 818 C CA . LEU A 1 116 ? 18.484 12.842 25.784 1.00 18.54 110 LEU A CA 1
ATOM 819 C C . LEU A 1 116 ? 18.379 11.683 26.772 1.00 18.83 110 LEU A C 1
ATOM 820 O O . LEU A 1 116 ? 18.863 11.785 27.905 1.00 20.49 110 LEU A O 1
ATOM 825 N N . TYR A 1 117 ? 17.749 10.590 26.361 1.00 19.72 111 TYR A N 1
ATOM 826 C CA . TYR A 1 117 ? 17.622 9.421 27.228 1.00 21.00 111 TYR A CA 1
ATOM 827 C C . TYR A 1 117 ? 19.018 8.876 27.569 1.00 21.18 111 TYR A C 1
ATOM 828 O O . TYR A 1 117 ? 19.330 8.635 28.737 1.00 22.10 111 TYR A O 1
ATOM 837 N N . LYS A 1 118 ? 19.855 8.705 26.553 1.00 20.28 112 LYS A N 1
ATOM 838 C CA . LYS A 1 118 ? 21.207 8.172 26.771 1.00 22.55 112 LYS A CA 1
ATOM 839 C C . LYS A 1 118 ? 22.027 9.158 27.576 1.00 21.76 112 LYS A C 1
ATOM 840 O O . LYS A 1 118 ? 22.711 8.796 28.524 1.00 23.18 112 LYS A O 1
ATOM 846 N N . LEU A 1 119 ? 21.958 10.417 27.181 1.00 22.86 113 LEU A N 1
ATOM 847 C CA . LEU A 1 119 ? 22.690 11.477 27.858 1.00 23.40 113 LEU A CA 1
ATOM 848 C C . LEU A 1 119 ? 22.349 11.583 29.354 1.00 23.87 113 LEU A C 1
ATOM 849 O O . LEU A 1 119 ? 23.237 11.740 30.194 1.00 22.05 113 LEU A O 1
ATOM 854 N N . LEU A 1 120 ? 21.070 11.500 29.697 1.00 22.94 114 LEU A N 1
ATOM 855 C CA . LEU A 1 120 ? 20.672 11.606 31.110 1.00 20.80 114 LEU A CA 1
ATOM 856 C C . LEU A 1 120 ? 21.181 10.436 31.953 1.00 20.87 114 LEU A C 1
ATOM 857 O O . LEU A 1 120 ? 21.247 10.540 33.171 1.00 21.06 114 LEU A O 1
ATOM 862 N N . LYS A 1 121 ? 21.534 9.332 31.304 1.00 21.79 115 LYS A N 1
ATOM 863 C CA . LYS A 1 121 ? 22.064 8.179 32.007 1.00 25.60 115 LYS A CA 1
ATOM 864 C C . LYS A 1 121 ? 23.566 8.288 32.262 1.00 25.60 115 LYS A C 1
ATOM 865 O O . LYS A 1 121 ? 24.099 7.567 33.087 1.00 26.27 115 LYS A O 1
ATOM 871 N N . CYS A 1 122 ? 24.247 9.195 31.581 1.00 25.74 116 CYS A N 1
ATOM 872 C CA . CYS A 1 122 ? 25.703 9.251 31.721 1.00 25.88 116 CYS A CA 1
ATOM 873 C C . CYS A 1 122 ? 26.306 10.606 32.096 1.00 23.84 116 CYS A C 1
ATOM 874 O O . CYS A 1 122 ? 27.449 10.683 32.555 1.00 21.90 116 CYS A O 1
ATOM 877 N N . GLN A 1 123 ? 25.543 11.673 31.904 1.00 22.11 117 GLN A N 1
ATOM 878 C CA . GLN A 1 123 ? 26.065 13.012 32.155 1.00 23.35 117 GLN A CA 1
ATOM 879 C C . GLN A 1 123 ? 25.242 13.892 33.068 1.00 25.02 117 GLN A C 1
ATOM 880 O O . GLN A 1 123 ? 24.005 13.874 33.028 1.00 23.66 117 GLN A O 1
ATOM 886 N N . HIS A 1 124 ? 25.937 14.684 33.875 1.00 25.78 118 HIS A N 1
ATOM 887 C CA . HIS A 1 124 ? 25.279 15.647 34.756 1.00 27.42 118 HIS A CA 1
ATOM 888 C C . HIS A 1 124 ? 25.200 16.910 33.888 1.00 25.68 118 HIS A C 1
ATOM 889 O O . HIS A 1 124 ? 26.233 17.433 33.468 1.00 26.26 118 HIS A O 1
ATOM 896 N N . LEU A 1 125 ? 23.994 17.396 33.600 1.00 22.01 119 LEU A N 1
ATOM 897 C CA . LEU A 1 125 ? 23.850 18.564 32.728 1.00 23.33 119 LEU A CA 1
ATOM 898 C C . LEU A 1 125 ? 24.003 19.889 33.444 1.00 23.21 119 LEU A C 1
ATOM 899 O O . LEU A 1 125 ? 23.282 20.160 34.385 1.00 25.22 119 LEU A O 1
ATOM 904 N N . SER A 1 126 ? 24.937 20.722 32.997 1.00 22.35 120 SER A N 1
ATOM 905 C CA . SER A 1 126 ? 25.086 22.023 33.610 1.00 22.09 120 SER A CA 1
ATOM 906 C C . SER A 1 126 ? 23.823 22.787 33.237 1.00 23.06 120 SER A C 1
ATOM 907 O O . SER A 1 126 ? 23.127 22.443 32.260 1.00 21.32 120 SER A O 1
ATOM 910 N N . ASN A 1 127 ? 23.567 23.850 33.984 1.00 19.68 121 ASN A N 1
ATOM 911 C CA . ASN A 1 127 ? 22.426 24.721 33.763 1.00 20.72 121 ASN A CA 1
ATOM 912 C C . ASN A 1 127 ? 22.476 25.313 32.338 1.00 22.58 121 ASN A C 1
ATOM 913 O O . ASN A 1 127 ? 21.446 25.541 31.701 1.00 22.81 121 ASN A O 1
ATOM 918 N N . ASP A 1 128 ? 23.675 25.545 31.810 1.00 24.02 122 ASP A N 1
ATOM 919 C CA . ASP A 1 128 ? 23.780 26.045 30.436 1.00 23.14 122 ASP A CA 1
ATOM 920 C C . ASP A 1 128 ? 23.250 24.995 29.446 1.00 20.77 122 ASP A C 1
ATOM 921 O O . ASP A 1 128 ? 22.583 25.344 28.471 1.00 22.68 122 ASP A O 1
ATOM 926 N N . HIS A 1 129 ? 23.573 23.722 29.676 1.00 19.78 123 HIS A N 1
ATOM 927 C CA . HIS A 1 129 ? 23.083 22.628 28.815 1.00 19.43 123 HIS A CA 1
ATOM 928 C C . HIS A 1 129 ? 21.558 22.548 28.940 1.00 19.22 123 HIS A C 1
ATOM 929 O O . HIS A 1 129 ? 20.835 22.469 27.943 1.00 18.43 123 HIS A O 1
ATOM 936 N N . ILE A 1 130 ? 21.076 22.527 30.178 1.00 17.80 124 ILE A N 1
ATOM 937 C CA . ILE A 1 130 ? 19.634 22.447 30.391 1.00 19.55 124 ILE A CA 1
ATOM 938 C C . ILE A 1 130 ? 18.884 23.564 29.681 1.00 18.45 124 ILE A C 1
ATOM 939 O O . ILE A 1 130 ? 17.856 23.325 29.040 1.00 17.42 124 ILE A O 1
ATOM 944 N N . CYS A 1 131 ? 19.403 24.786 29.806 1.00 17.93 125 CYS A N 1
ATOM 945 C CA . CYS A 1 131 ? 18.778 25.958 29.201 1.00 17.47 125 CYS A CA 1
ATOM 946 C C . CYS A 1 131 ? 18.679 25.839 27.684 1.00 16.74 125 CYS A C 1
ATOM 947 O O . CYS A 1 131 ? 17.619 26.070 27.096 1.00 17.28 125 CYS A O 1
ATOM 950 N N . TYR A 1 132 ? 19.783 25.454 27.053 1.00 16.86 126 TYR A N 1
ATOM 951 C CA . TYR A 1 132 ? 19.835 25.317 25.601 1.00 18.42 126 TYR A CA 1
ATOM 952 C C . TYR A 1 132 ? 19.017 24.117 25.080 1.00 18.33 126 TYR A C 1
ATOM 953 O O . TYR A 1 132 ? 18.440 24.190 23.987 1.00 18.75 126 TYR A O 1
ATOM 962 N N . PHE A 1 133 ? 18.996 23.008 25.823 1.00 16.76 127 PHE A N 1
ATOM 963 C CA . PHE A 1 133 ? 18.195 21.858 25.388 1.00 18.40 127 PHE A CA 1
ATOM 964 C C . PHE A 1 133 ? 16.722 22.233 25.465 1.00 17.25 127 PHE A C 1
ATOM 965 O O . PHE A 1 133 ? 15.974 22.002 24.549 1.00 16.39 127 PHE A O 1
ATOM 973 N N . LEU A 1 134 ? 16.309 22.779 26.601 1.00 16.07 128 LEU A N 1
ATOM 974 C CA . LEU A 1 134 ? 14.909 23.159 26.797 1.00 16.34 128 LEU A CA 1
ATOM 975 C C . LEU A 1 134 ? 14.425 24.189 25.760 1.00 18.01 128 LEU A C 1
ATOM 976 O O . LEU A 1 134 ? 13.286 24.138 25.300 1.00 18.12 128 LEU A O 1
ATOM 981 N N . TYR A 1 135 ? 15.289 25.143 25.426 1.00 18.50 129 TYR A N 1
ATOM 982 C CA . TYR A 1 135 ? 14.958 26.150 24.427 1.00 18.47 129 TYR A CA 1
ATOM 983 C C . TYR A 1 135 ? 14.676 25.505 23.058 1.00 17.68 129 TYR A C 1
ATOM 984 O O . TYR A 1 135 ? 13.702 25.865 22.386 1.00 18.91 129 TYR A O 1
ATOM 993 N N . GLN A 1 136 ? 15.534 24.571 22.636 1.00 15.04 130 GLN A N 1
ATOM 994 C CA . GLN A 1 136 ? 15.364 23.883 21.333 1.00 15.73 130 GLN A CA 1
ATOM 995 C C . GLN A 1 136 ? 14.108 23.006 21.299 1.00 16.40 130 GLN A C 1
ATOM 996 O O . GLN A 1 136 ? 13.424 22.905 20.273 1.00 18.36 130 GLN A O 1
ATOM 1002 N N . ILE A 1 137 ? 13.836 22.344 22.415 1.00 14.13 131 ILE A N 1
ATOM 1003 C CA . ILE A 1 137 ? 12.648 21.504 22.534 1.00 16.42 131 ILE A CA 1
ATOM 1004 C C . ILE A 1 137 ? 11.441 22.405 22.298 1.00 16.05 131 ILE A C 1
ATOM 1005 O O . ILE A 1 137 ? 10.562 22.072 21.492 1.00 17.23 131 ILE A O 1
ATOM 1010 N N . LEU A 1 138 ? 11.389 23.545 22.993 1.00 15.29 132 LEU A N 1
ATOM 1011 C CA . LEU A 1 138 ? 10.266 24.482 22.837 1.00 15.16 132 LEU A CA 1
ATOM 1012 C C . LEU A 1 138 ? 10.201 25.170 21.462 1.00 16.56 132 LEU A C 1
ATOM 1013 O O . LEU A 1 138 ? 9.123 25.442 20.943 1.00 16.07 132 LEU A O 1
ATOM 1018 N N . ARG A 1 139 ? 11.352 25.455 20.869 1.00 17.40 133 ARG A N 1
ATOM 1019 C CA . ARG A 1 139 ? 11.367 26.123 19.567 1.00 19.23 133 ARG A CA 1
ATOM 1020 C C . ARG A 1 139 ? 10.766 25.166 18.545 1.00 19.34 133 ARG A C 1
ATOM 1021 O O . ARG A 1 139 ? 9.999 25.564 17.668 1.00 20.46 133 ARG A O 1
ATOM 1029 N N . GLY A 1 140 ? 11.105 23.887 18.674 1.00 20.32 134 GLY A N 1
ATOM 1030 C CA . GLY A 1 140 ? 10.548 22.890 17.769 1.00 16.86 134 GLY A CA 1
ATOM 1031 C C . GLY A 1 140 ? 9.068 22.702 18.072 1.00 17.73 134 GLY A C 1
ATOM 1032 O O . GLY A 1 140 ? 8.248 22.565 17.166 1.00 17.61 134 GLY A O 1
ATOM 1033 N N . LEU A 1 141 ? 8.712 22.687 19.353 1.00 15.97 135 LEU A N 1
ATOM 1034 C CA . LEU A 1 141 ? 7.320 22.484 19.743 1.00 15.34 135 LEU A CA 1
ATOM 1035 C C . LEU A 1 141 ? 6.452 23.653 19.229 1.00 17.10 135 LEU A C 1
ATOM 1036 O O . LEU A 1 141 ? 5.321 23.453 18.769 1.00 15.34 135 LEU A O 1
A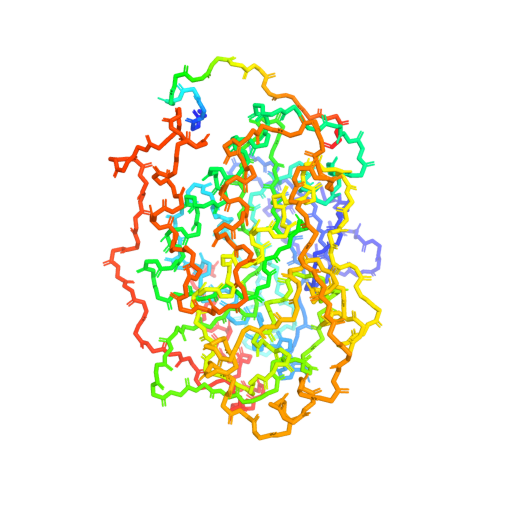TOM 1041 N N . LYS A 1 142 ? 6.998 24.866 19.304 1.00 17.63 136 LYS A N 1
ATOM 1042 C CA . LYS A 1 142 ? 6.287 26.062 18.833 1.00 20.22 136 LYS A CA 1
ATOM 1043 C C . LYS A 1 142 ? 5.858 25.843 17.379 1.00 19.10 136 LYS A C 1
ATOM 1044 O O . LYS A 1 142 ? 4.730 26.154 17.007 1.00 18.72 136 LYS A O 1
ATOM 1050 N N . TYR A 1 143 ? 6.758 25.288 16.567 1.00 20.28 137 TYR A N 1
ATOM 1051 C CA . TYR A 1 143 ? 6.458 25.006 15.157 1.00 20.29 137 TYR A CA 1
ATOM 1052 C C . TYR A 1 143 ? 5.400 23.882 15.056 1.00 20.01 137 TYR A C 1
ATOM 1053 O O . TYR A 1 143 ? 4.378 24.009 14.360 1.00 18.70 137 TYR A O 1
ATOM 1062 N N . ILE A 1 144 ? 5.601 22.803 15.799 1.00 17.95 138 ILE A N 1
ATOM 1063 C CA . ILE A 1 144 ? 4.632 21.721 15.761 1.00 19.14 138 ILE A CA 1
ATOM 1064 C C . ILE A 1 144 ? 3.234 22.234 16.115 1.00 18.96 138 ILE A C 1
ATOM 1065 O O . ILE A 1 144 ? 2.265 21.968 15.418 1.00 20.58 138 ILE A O 1
ATOM 1070 N N . HIS A 1 145 ? 3.121 22.961 17.217 1.00 18.54 139 HIS A N 1
ATOM 1071 C CA . HIS A 1 145 ? 1.819 23.472 17.638 1.00 18.98 139 HIS A CA 1
ATOM 1072 C C . HIS A 1 145 ? 1.262 24.533 16.713 1.00 17.06 139 HIS A C 1
ATOM 1073 O O . HIS A 1 145 ? 0.055 24.667 16.590 1.00 18.79 139 HIS A O 1
ATOM 1080 N N . SER A 1 146 ? 2.134 25.282 16.058 1.00 17.54 140 SER A N 1
ATOM 1081 C CA . SER A 1 146 ? 1.675 26.306 15.137 1.00 21.64 140 SER A CA 1
ATOM 1082 C C . SER A 1 146 ? 1.050 25.627 13.898 1.00 23.21 140 SER A C 1
ATOM 1083 O O . SER A 1 146 ? 0.290 26.259 13.160 1.00 24.06 140 SER A O 1
ATOM 1086 N N . ALA A 1 147 ? 1.351 24.341 13.698 1.00 21.69 141 ALA A N 1
ATOM 1087 C CA . ALA A 1 147 ? 0.808 23.569 12.569 1.00 21.70 141 ALA A CA 1
ATOM 1088 C C . ALA A 1 147 ? -0.488 22.888 12.981 1.00 23.25 141 ALA A C 1
ATOM 1089 O O . ALA A 1 147 ? -1.072 22.110 12.210 1.00 22.11 141 ALA A O 1
ATOM 1091 N N . ASN A 1 148 ? -0.922 23.181 14.205 1.00 23.57 142 ASN A N 1
ATOM 1092 C CA . ASN A 1 148 ? -2.124 22.584 14.792 1.00 23.90 142 ASN A CA 1
ATOM 1093 C C . ASN A 1 148 ? -1.926 21.079 15.040 1.00 21.67 142 ASN A C 1
ATOM 1094 O O . ASN A 1 148 ? -2.845 20.278 14.919 1.00 20.76 142 ASN A O 1
ATOM 1099 N N . VAL A 1 149 ? -0.714 20.693 15.405 1.00 19.70 143 VAL A N 1
ATOM 1100 C CA . VAL A 1 149 ? -0.428 19.292 15.681 1.00 19.83 143 VAL A CA 1
ATOM 1101 C C . VAL A 1 149 ? -0.019 19.109 17.152 1.00 21.31 143 VAL A C 1
ATOM 1102 O O . VAL A 1 149 ? 0.637 19.973 17.763 1.00 20.62 143 VAL A O 1
ATOM 1106 N N . LEU A 1 150 ? -0.450 17.985 17.702 1.00 21.49 144 LEU A N 1
ATOM 1107 C CA . LEU A 1 150 ? -0.146 17.572 19.059 1.00 22.84 144 LEU A CA 1
ATOM 1108 C C . LEU A 1 150 ? 0.818 16.410 18.841 1.00 20.91 144 LEU A C 1
ATOM 1109 O O . LEU A 1 150 ? 0.498 15.515 18.063 1.00 21.05 144 LEU A O 1
ATOM 1114 N N . HIS A 1 151 ? 1.986 16.427 19.489 1.00 17.92 145 HIS A N 1
ATOM 1115 C CA . HIS A 1 151 ? 2.936 15.323 19.355 1.00 18.59 145 HIS A CA 1
ATOM 1116 C C . HIS A 1 151 ? 2.415 14.106 20.137 1.00 19.29 145 HIS A C 1
ATOM 1117 O O . HIS A 1 151 ? 2.397 12.975 19.628 1.00 22.87 145 HIS A O 1
ATOM 1124 N N . ARG A 1 152 ? 1.978 14.364 21.365 1.00 20.36 146 ARG A N 1
ATOM 1125 C CA . AR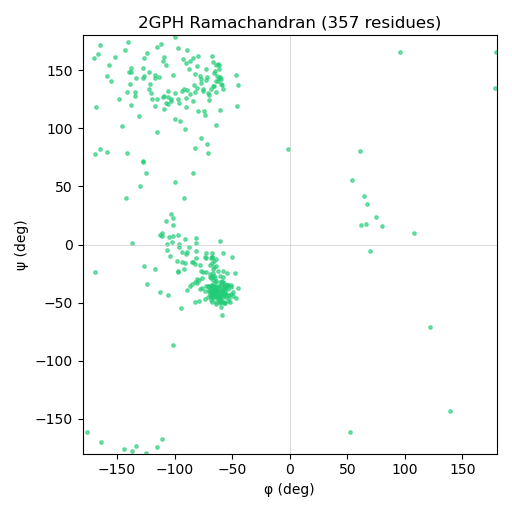G A 1 152 ? 1.402 13.377 22.283 1.00 20.21 146 ARG A CA 1
ATOM 1126 C C . ARG A 1 152 ? 2.329 12.320 22.873 1.00 18.29 146 ARG A C 1
ATOM 1127 O O . ARG A 1 152 ? 1.913 11.538 23.714 1.00 18.51 146 ARG A O 1
ATOM 1135 N N . ASP A 1 153 ? 3.581 12.277 22.453 1.00 18.72 147 ASP A N 1
ATOM 1136 C CA . ASP A 1 153 ? 4.464 11.281 23.060 1.00 18.44 147 ASP A CA 1
ATOM 1137 C C . ASP A 1 153 ? 5.892 11.759 23.287 1.00 18.97 147 ASP A C 1
ATOM 1138 O O . ASP A 1 153 ? 6.864 11.017 23.076 1.00 18.30 147 ASP A O 1
ATOM 1143 N N . LEU A 1 154 ? 6.024 13.007 23.720 1.00 18.35 148 LEU A N 1
ATOM 1144 C CA . LEU A 1 154 ? 7.342 13.558 24.000 1.00 16.35 148 LEU A CA 1
ATOM 1145 C C . LEU A 1 154 ? 7.960 12.848 25.199 1.00 17.17 148 LEU A C 1
ATOM 1146 O O . LEU A 1 154 ? 7.291 12.598 26.201 1.00 18.59 148 LEU A O 1
ATOM 1151 N N . LYS A 1 155 ? 9.245 12.521 25.086 1.00 18.21 149 LYS A N 1
ATOM 1152 C CA . LYS A 1 155 ? 9.990 11.848 26.147 1.00 15.83 149 LYS A CA 1
ATOM 1153 C C . LYS A 1 155 ? 11.468 11.952 25.773 1.00 16.95 149 LYS A C 1
ATOM 1154 O O . LYS A 1 155 ? 11.794 12.231 24.630 1.00 17.17 149 LYS A O 1
ATOM 1160 N N . PRO A 1 156 ? 12.385 11.715 26.720 1.00 17.04 150 PRO A N 1
ATOM 1161 C CA . PRO A 1 156 ? 13.817 11.832 26.377 1.00 16.33 150 PRO A CA 1
ATOM 1162 C C . PRO A 1 156 ? 14.328 11.087 25.139 1.00 17.44 150 PRO A C 1
ATOM 1163 O O . PRO A 1 156 ? 15.095 11.651 24.360 1.00 16.79 150 PRO A O 1
ATOM 1167 N N . SER A 1 157 ? 13.902 9.842 24.938 1.00 16.68 151 SER A N 1
ATOM 1168 C CA . SER A 1 157 ? 14.369 9.078 23.773 1.00 19.82 151 SER A CA 1
ATOM 1169 C C . SER A 1 157 ? 13.858 9.629 22.435 1.00 20.93 151 SER A C 1
ATOM 1170 O O . SER A 1 157 ? 14.320 9.231 21.379 1.00 23.58 151 SER A O 1
ATOM 1173 N N . ASN A 1 158 ? 12.906 10.548 22.479 1.00 19.13 152 ASN A N 1
ATOM 1174 C CA . ASN A 1 158 ? 12.398 11.141 21.263 1.00 20.12 152 ASN A CA 1
ATOM 1175 C C . ASN A 1 158 ? 13.097 12.468 20.995 1.00 19.54 152 ASN A C 1
ATOM 1176 O O . ASN A 1 158 ? 12.697 13.200 20.101 1.00 17.73 152 ASN A O 1
ATOM 1181 N N . LEU A 1 159 ? 14.138 12.769 21.777 1.00 18.47 153 LEU A N 1
ATOM 1182 C CA . LEU A 1 159 ? 14.880 14.011 21.604 1.00 17.73 153 LEU A CA 1
ATOM 1183 C C . LEU A 1 159 ? 16.311 13.662 21.172 1.00 18.91 153 LEU A C 1
ATOM 1184 O O . LEU A 1 159 ? 17.175 13.342 21.998 1.00 17.53 153 LEU A O 1
ATOM 1189 N N . LEU A 1 160 ? 16.540 13.703 19.865 1.00 16.50 154 LEU A N 1
ATOM 1190 C CA . LEU A 1 160 ? 17.839 13.346 19.281 1.00 17.73 154 LEU A CA 1
ATOM 1191 C C . LEU A 1 160 ? 18.800 14.504 19.356 1.00 18.88 154 LEU A C 1
ATOM 1192 O O . LEU A 1 160 ? 18.386 15.646 19.228 1.00 20.77 154 LEU A O 1
ATOM 1197 N N . LEU A 1 161 ? 20.085 14.202 19.535 1.00 19.73 155 LEU A N 1
ATOM 1198 C CA . LEU A 1 161 ? 21.116 15.225 19.639 1.00 22.98 155 LEU A CA 1
ATOM 1199 C C . LEU A 1 161 ? 22.375 14.846 18.855 1.00 25.97 155 LEU A C 1
ATOM 1200 O O . LEU A 1 161 ? 22.720 13.658 18.725 1.00 24.94 155 LEU A O 1
ATOM 1205 N N . ASN A 1 162 ? 23.057 15.865 18.348 1.00 30.07 156 ASN A N 1
ATOM 1206 C CA . ASN A 1 162 ? 24.308 15.663 17.635 1.00 33.44 156 ASN A CA 1
ATOM 1207 C C . ASN A 1 162 ? 25.402 15.995 18.655 1.00 35.64 156 ASN A C 1
ATOM 1208 O O . ASN A 1 162 ? 25.107 16.370 19.800 1.00 35.54 156 ASN A O 1
ATOM 1213 N N . THR A 1 163 ? 26.657 15.857 18.241 1.00 36.71 157 THR A N 1
ATOM 1214 C CA . THR A 1 163 ? 27.805 16.127 19.099 1.00 38.32 157 THR A CA 1
ATOM 1215 C C . THR A 1 163 ? 27.977 17.603 19.462 1.00 37.30 157 THR A C 1
ATOM 1216 O O . THR A 1 163 ? 28.774 17.943 20.335 1.00 37.39 157 THR A O 1
ATOM 1220 N N . THR A 1 164 ? 27.243 18.477 18.784 1.00 36.00 158 THR A N 1
ATOM 1221 C CA . THR A 1 164 ? 27.323 19.898 19.068 1.00 36.61 158 THR A CA 1
ATOM 1222 C C . THR A 1 164 ? 26.067 20.415 19.792 1.00 35.55 158 THR A C 1
ATOM 1223 O O . THR A 1 164 ? 25.764 21.612 19.793 1.00 36.15 158 THR A O 1
ATOM 1227 N N . CYS A 1 165 ? 25.350 19.485 20.401 1.00 31.93 159 CYS A N 1
ATOM 1228 C CA . CYS A 1 165 ? 24.157 19.778 21.167 1.00 31.54 159 CYS A CA 1
ATOM 1229 C C . CYS A 1 165 ? 22.956 20.316 20.401 1.00 28.96 159 CYS A C 1
ATOM 1230 O O . CYS A 1 165 ? 22.041 20.883 20.996 1.00 30.49 159 CYS A O 1
ATOM 1233 N N . ASP A 1 166 ? 22.955 20.138 19.083 1.00 27.46 160 ASP A N 1
ATOM 1234 C CA . ASP A 1 166 ? 21.819 20.548 18.258 1.00 28.13 160 ASP A CA 1
ATOM 1235 C C . ASP A 1 166 ? 20.790 19.462 18.548 1.00 25.20 160 ASP A C 1
ATOM 1236 O O . ASP A 1 166 ? 21.121 18.283 18.523 1.00 26.82 160 ASP A O 1
ATOM 1241 N N . LEU A 1 167 ? 19.554 19.867 18.811 1.00 24.50 161 LEU A N 1
ATOM 1242 C CA . LEU A 1 167 ? 18.473 18.956 19.208 1.00 21.48 161 LEU A CA 1
ATOM 1243 C C . LEU A 1 167 ? 17.353 18.843 18.176 1.00 21.72 161 LEU A C 1
ATOM 1244 O O . LEU A 1 167 ? 16.994 19.837 17.533 1.00 21.37 161 LEU A O 1
ATOM 1249 N N . LYS A 1 168 ? 16.788 17.640 18.034 1.00 18.00 162 LYS A N 1
ATOM 1250 C CA . LYS A 1 168 ? 15.709 17.411 17.080 1.00 20.39 162 LYS A CA 1
ATOM 1251 C C . LYS A 1 168 ? 14.658 16.463 17.638 1.00 20.58 162 LYS A C 1
ATOM 1252 O O . LYS A 1 168 ? 14.977 15.383 18.149 1.00 17.39 162 LYS A O 1
ATOM 1258 N N . ILE A 1 169 ? 13.403 16.874 17.519 1.00 17.57 163 ILE A N 1
ATOM 1259 C CA . ILE A 1 169 ? 12.264 16.079 17.987 1.00 18.02 163 ILE A CA 1
ATOM 1260 C C . ILE A 1 169 ? 11.932 15.074 16.876 1.00 16.99 163 ILE A C 1
ATOM 1261 O O . ILE A 1 169 ? 11.928 15.426 15.705 1.00 16.12 163 ILE A O 1
ATOM 1266 N N . CYS A 1 170 ? 11.657 13.827 17.253 1.00 20.87 164 CYS A N 1
ATOM 1267 C CA . CYS A 1 170 ? 11.324 12.786 16.275 1.00 20.27 164 CYS A CA 1
ATOM 1268 C C . CYS A 1 170 ? 10.147 11.952 16.780 1.00 23.06 164 CYS A C 1
ATOM 1269 O O . CYS A 1 170 ? 9.607 12.214 17.868 1.00 20.42 164 CYS A O 1
ATOM 1272 N N . ASP A 1 171 ? 9.777 10.941 15.992 1.00 22.54 165 ASP A N 1
ATOM 1273 C CA . ASP A 1 171 ? 8.695 9.998 16.292 1.00 25.58 165 ASP A CA 1
ATOM 1274 C C . ASP A 1 171 ? 7.325 10.617 16.445 1.00 25.40 165 ASP A C 1
ATOM 1275 O O . ASP A 1 171 ? 6.817 10.813 17.556 1.00 27.79 165 ASP A O 1
ATOM 1280 N N . PHE A 1 172 ? 6.708 10.882 15.310 1.00 24.88 166 PHE A N 1
ATOM 1281 C CA . PHE A 1 172 ? 5.390 11.477 15.296 1.00 24.21 166 PHE A CA 1
ATOM 1282 C C . PHE A 1 172 ? 4.308 10.438 15.021 1.00 25.26 166 PHE A C 1
ATOM 1283 O O . PHE A 1 172 ? 3.219 10.787 14.578 1.00 26.96 166 PHE A O 1
ATOM 1291 N N . GLY A 1 173 ? 4.604 9.173 15.292 1.00 23.20 167 GLY A N 1
ATOM 1292 C CA . GLY A 1 173 ? 3.633 8.118 15.029 1.00 25.75 167 GLY A CA 1
ATOM 1293 C C . GLY A 1 173 ? 2.316 8.227 15.780 1.00 27.35 167 GLY A C 1
ATOM 1294 O O . GLY A 1 173 ? 1.294 7.732 15.321 1.00 25.60 167 GLY A O 1
ATOM 1295 N N . LEU A 1 174 ? 2.346 8.873 16.944 1.00 26.81 168 LEU A N 1
ATOM 1296 C CA . LEU A 1 174 ? 1.160 9.036 17.764 1.00 26.34 168 LEU A CA 1
ATOM 1297 C C . LEU A 1 174 ? 0.598 10.448 17.691 1.00 24.86 168 LEU A C 1
ATOM 1298 O O . LEU A 1 174 ? -0.323 10.776 18.421 1.00 26.29 168 LEU A O 1
ATOM 1303 N N . ALA A 1 175 ? 1.142 11.283 16.819 1.00 23.95 169 ALA A N 1
ATOM 1304 C CA . ALA A 1 175 ? 0.669 12.653 16.724 1.00 26.75 169 ALA A CA 1
ATOM 1305 C C . ALA A 1 175 ? -0.702 12.729 16.058 1.00 29.80 169 ALA A C 1
ATOM 1306 O O . ALA A 1 175 ? -1.047 11.882 15.235 1.00 31.69 169 ALA A O 1
ATOM 1308 N N . ARG A 1 176 ? -1.482 13.742 16.425 1.00 31.77 170 ARG A N 1
ATOM 1309 C CA . ARG A 1 176 ? -2.815 13.953 15.856 1.00 32.89 170 ARG A CA 1
ATOM 1310 C C . ARG A 1 176 ? -2.972 15.427 15.589 1.00 31.86 170 ARG A C 1
ATOM 1311 O O . ARG A 1 176 ? -2.371 16.245 16.274 1.00 29.70 170 ARG A O 1
ATOM 1319 N N . VAL A 1 177 ? -3.793 15.761 14.598 1.00 32.90 171 VAL A N 1
ATOM 1320 C CA . VAL A 1 177 ? -4.080 17.148 14.272 1.00 34.25 171 VAL A CA 1
ATOM 1321 C C . VAL A 1 177 ? -5.129 17.506 15.306 1.00 36.61 171 VAL A C 1
ATOM 1322 O O . VAL A 1 177 ? -6.044 16.720 15.543 1.00 36.80 171 VAL A O 1
ATOM 1326 N N . ALA A 1 178 ? -5.001 18.662 15.942 1.00 39.48 172 ALA A N 1
ATOM 1327 C CA . ALA A 1 178 ? -5.994 19.033 16.941 1.00 43.93 172 ALA A CA 1
ATOM 1328 C C . ALA A 1 178 ? -7.290 19.363 16.197 1.00 47.54 172 ALA A C 1
ATOM 1329 O O . ALA A 1 178 ? -7.619 20.531 15.979 1.00 46.94 172 ALA A O 1
ATOM 1331 N N . ASP A 1 179 ? -8.008 18.317 15.789 1.00 52.01 173 ASP A N 1
ATOM 1332 C CA . ASP A 1 179 ? -9.256 18.488 15.054 1.00 56.87 173 ASP A CA 1
ATOM 1333 C C . ASP A 1 179 ? -10.448 18.442 16.002 1.00 60.54 173 ASP A C 1
ATOM 1334 O O . ASP A 1 179 ? -10.820 17.371 16.490 1.00 59.93 173 ASP A O 1
ATOM 1339 N N . PRO A 1 180 ? -11.069 19.609 16.265 1.00 64.34 174 PRO A N 1
ATOM 1340 C CA . PRO A 1 180 ? -12.229 19.712 17.162 1.00 67.08 174 PRO A CA 1
ATOM 1341 C C . PRO A 1 180 ? -13.366 18.758 16.769 1.00 69.12 174 PRO A C 1
ATOM 1342 O O . PRO A 1 180 ? -13.903 18.034 17.612 1.00 70.02 174 PRO A O 1
ATOM 1346 N N . ASP A 1 181 ? -13.711 18.764 15.481 1.00 71.15 175 ASP A N 1
ATOM 1347 C CA . ASP A 1 181 ? -14.793 17.937 14.943 1.00 72.82 175 ASP A CA 1
ATOM 1348 C C . ASP A 1 181 ? -14.657 16.408 15.083 1.00 73.21 175 ASP A C 1
ATOM 1349 O O . ASP A 1 181 ? -15.507 15.661 14.589 1.00 73.77 175 ASP A O 1
ATOM 1354 N N . HIS A 1 182 ? -13.595 15.950 15.745 1.00 73.54 176 HIS A N 1
ATOM 1355 C CA . HIS A 1 182 ? -13.396 14.522 15.991 1.00 74.60 176 HIS A CA 1
ATOM 1356 C C . HIS A 1 182 ? -12.092 14.197 16.722 1.00 74.33 176 HIS A C 1
ATOM 1357 O O . HIS A 1 182 ? -11.029 14.733 16.411 1.00 75.19 176 HIS A O 1
ATOM 1364 N N . ASP A 1 183 ? -12.218 13.331 17.725 1.00 72.81 177 ASP A N 1
ATOM 1365 C CA . ASP A 1 183 ? -11.118 12.878 18.567 1.00 71.12 177 ASP A CA 1
ATOM 1366 C C . ASP A 1 183 ? -11.672 11.689 19.368 1.00 70.23 177 ASP A C 1
ATOM 1367 O O . ASP A 1 183 ? -12.632 11.837 20.123 1.00 70.71 177 ASP A O 1
ATOM 1372 N N . HIS A 1 184 ? -11.067 10.513 19.172 1.00 68.27 178 HIS A N 1
ATOM 1373 C CA . HIS A 1 184 ? -11.507 9.270 19.813 1.00 66.44 178 HIS A CA 1
ATOM 1374 C C . HIS A 1 184 ? -10.949 8.873 21.183 1.00 64.31 178 HIS A C 1
ATOM 1375 O O . HIS A 1 184 ? -9.951 9.426 21.656 1.00 63.73 178 HIS A O 1
ATOM 1382 N N . THR A 1 185 ? -11.607 7.880 21.788 1.00 61.60 179 THR A N 1
ATOM 1383 C CA . THR A 1 185 ? -11.233 7.331 23.096 1.00 59.31 179 THR A CA 1
ATOM 1384 C C . THR A 1 185 ? -10.242 6.171 22.910 1.00 57.41 179 THR A C 1
ATOM 1385 O O . THR A 1 185 ? -10.189 5.554 21.840 1.00 57.12 179 THR A O 1
ATOM 1389 N N . GLY A 1 186 ? -9.449 5.892 23.943 1.00 54.63 180 GLY A N 1
ATOM 1390 C CA . GLY A 1 186 ? -8.502 4.796 23.864 1.00 52.43 180 GLY A CA 1
ATOM 1391 C C . GLY A 1 186 ? -7.024 5.133 23.746 1.00 51.07 180 GLY A C 1
ATOM 1392 O O . GLY A 1 186 ? -6.210 4.237 23.504 1.00 50.67 180 GLY A O 1
ATOM 1393 N N . PHE A 1 187 ? -6.650 6.397 23.914 1.00 49.62 181 PHE A N 1
ATOM 1394 C CA . PHE A 1 187 ? -5.233 6.747 23.805 1.00 47.89 181 PHE A CA 1
ATOM 1395 C C . PHE A 1 187 ? -4.410 6.101 24.919 1.00 47.68 181 PHE A C 1
ATOM 1396 O O . PHE A 1 187 ? -3.301 5.616 24.682 1.00 47.03 181 PHE A O 1
ATOM 1404 N N . LEU A 1 188 ? -4.954 6.109 26.135 1.00 47.96 182 LEU A N 1
ATOM 1405 C CA . LEU A 1 188 ? -4.274 5.513 27.288 1.00 48.19 182 LEU A CA 1
ATOM 1406 C C . LEU A 1 188 ? -3.973 4.042 27.002 1.00 47.82 182 LEU A C 1
ATOM 1407 O O . LEU A 1 188 ? -2.917 3.543 27.382 1.00 49.57 182 LEU A O 1
ATOM 1412 N N . THR A 1 189 ? -4.903 3.365 26.325 1.00 47.56 183 THR A N 1
ATOM 1413 C CA . THR A 1 189 ? -4.782 1.938 26.015 1.00 48.07 183 THR A CA 1
ATOM 1414 C C . THR A 1 189 ? -3.763 1.589 24.925 1.00 48.13 183 THR A C 1
ATOM 1415 O O . THR A 1 189 ? -3.441 0.408 24.712 1.00 47.19 183 THR A O 1
ATOM 1419 N N . GLU A 1 190 ? -3.264 2.614 24.238 1.00 49.41 184 GLU A N 1
ATOM 1420 C CA . GLU A 1 190 ? -2.248 2.430 23.196 1.00 49.93 184 GLU A CA 1
ATOM 1421 C C . GLU A 1 190 ? -0.993 1.847 23.848 1.00 49.17 184 GLU A C 1
ATOM 1422 O O . GLU A 1 190 ? -0.787 2.019 25.048 1.00 47.21 184 GLU A O 1
ATOM 1428 N N . TYR A 1 191 ? -0.164 1.152 23.073 1.00 47.35 185 TYR A N 1
ATOM 1429 C CA . TYR A 1 191 ? 1.075 0.632 23.636 1.00 46.85 185 TYR A CA 1
ATOM 1430 C C . TYR A 1 191 ? 2.102 1.734 23.509 1.00 45.19 185 TYR A C 1
ATOM 1431 O O . TYR A 1 191 ? 2.268 2.308 22.430 1.00 46.65 185 TYR A O 1
ATOM 1440 N N . VAL A 1 192 ? 2.780 2.030 24.611 1.00 42.41 186 VAL A N 1
ATOM 1441 C CA . VAL A 1 192 ? 3.831 3.034 24.618 1.00 38.57 186 VAL A CA 1
ATOM 1442 C C . VAL A 1 192 ? 4.919 2.453 25.492 1.00 37.20 186 VAL A C 1
ATOM 1443 O O . VAL A 1 192 ? 4.640 1.692 26.429 1.00 33.96 186 VAL A O 1
ATOM 1447 N N . ALA A 1 193 ? 6.162 2.796 25.180 1.00 35.88 187 ALA A N 1
ATOM 1448 C CA . ALA A 1 193 ? 7.271 2.265 25.937 1.00 35.49 187 ALA A CA 1
ATOM 1449 C C . ALA A 1 193 ? 7.250 2.774 27.382 1.00 34.15 187 ALA A C 1
ATOM 1450 O O . ALA A 1 193 ? 7.755 2.103 28.284 1.00 32.81 187 ALA A O 1
ATOM 1452 N N . THR A 1 194 ? 6.661 3.954 27.594 1.00 30.92 188 THR A N 1
ATOM 1453 C CA . THR A 1 194 ? 6.583 4.542 28.933 1.00 29.66 188 THR A CA 1
ATOM 1454 C C . THR A 1 194 ? 5.473 5.566 29.044 1.00 29.23 188 THR A C 1
ATOM 1455 O O . THR A 1 194 ? 5.189 6.301 28.103 1.00 28.05 188 THR A O 1
ATOM 1459 N N . ARG A 1 195 ? 4.861 5.610 30.216 1.00 28.04 189 ARG A N 1
ATOM 1460 C CA . ARG A 1 195 ? 3.782 6.545 30.498 1.00 29.43 189 ARG A CA 1
ATOM 1461 C C . ARG A 1 195 ? 4.222 7.613 31.500 1.00 26.84 189 ARG A C 1
ATOM 1462 O O . ARG A 1 195 ? 3.410 8.386 31.985 1.00 26.68 189 ARG A O 1
ATOM 1470 N N . TRP A 1 196 ? 5.516 7.662 31.800 1.00 25.09 190 TRP A N 1
ATOM 1471 C CA . TRP A 1 196 ? 6.018 8.627 32.781 1.00 23.67 190 TRP A CA 1
ATOM 1472 C C . TRP A 1 196 ? 5.890 10.093 32.379 1.00 21.96 190 TRP A C 1
ATOM 1473 O O . TRP A 1 196 ? 6.024 10.977 33.226 1.00 23.24 190 TRP A O 1
ATOM 1484 N N . TYR A 1 197 ? 5.627 10.345 31.099 1.00 19.65 191 TYR A N 1
ATOM 1485 C CA . TYR A 1 197 ? 5.547 11.715 30.587 1.00 19.76 191 TYR A CA 1
ATOM 1486 C C . TYR A 1 197 ? 4.145 12.166 30.171 1.00 18.74 191 TYR A C 1
ATOM 1487 O O . TYR A 1 197 ? 3.969 13.243 29.610 1.00 17.42 191 TYR A O 1
ATOM 1496 N N . ARG A 1 198 ? 3.163 11.336 30.469 1.00 17.27 192 ARG A N 1
ATOM 1497 C CA . ARG A 1 198 ? 1.778 11.638 30.156 1.00 20.76 192 ARG A CA 1
ATOM 1498 C C . ARG A 1 198 ? 1.110 12.542 31.192 1.00 19.90 192 ARG A C 1
ATOM 1499 O O . ARG A 1 198 ? 1.210 12.304 32.408 1.00 21.19 192 ARG A O 1
ATOM 1507 N N . ALA A 1 199 ? 0.454 13.587 30.690 1.00 17.52 193 ALA A N 1
ATOM 1508 C CA . ALA A 1 199 ? -0.261 14.569 31.494 1.00 18.47 193 ALA A CA 1
ATOM 1509 C C . ALA A 1 199 ? -1.380 13.890 32.275 1.00 17.70 193 ALA A C 1
ATOM 1510 O O . ALA A 1 199 ? -1.932 12.896 31.823 1.00 17.94 193 ALA A O 1
ATOM 1512 N N . PRO A 1 200 ? -1.743 14.439 33.447 1.00 19.93 194 PRO A N 1
ATOM 1513 C CA . PRO A 1 200 ? -2.807 13.843 34.268 1.00 20.68 194 PRO A CA 1
ATOM 1514 C C . PRO A 1 200 ? -4.187 13.761 33.587 1.00 21.94 194 PRO A C 1
ATOM 1515 O O . PRO A 1 200 ? -4.906 12.795 33.781 1.00 24.34 194 PRO A O 1
ATOM 1519 N N . GLU A 1 201 ? -4.556 14.735 32.763 1.00 22.83 195 GLU A N 1
ATOM 1520 C CA . GLU A 1 201 ? -5.843 14.632 32.068 1.00 21.67 195 GLU A CA 1
ATOM 1521 C C . GLU A 1 201 ? -5.958 13.350 31.196 1.00 24.34 195 GLU A C 1
ATOM 1522 O O . GLU A 1 201 ? -7.056 12.819 31.016 1.00 24.76 195 GLU A O 1
ATOM 1528 N N . ILE A 1 202 ? -4.838 12.824 30.696 1.00 22.54 196 ILE A N 1
ATOM 1529 C CA . ILE A 1 202 ? -4.857 11.631 29.849 1.00 23.79 196 ILE A CA 1
ATOM 1530 C C . ILE A 1 202 ? -5.355 10.423 30.640 1.00 25.41 196 ILE A C 1
ATOM 1531 O O . ILE A 1 202 ? -5.966 9.509 30.074 1.00 26.47 196 ILE A O 1
ATOM 1536 N N . MET A 1 203 ? -5.120 10.432 31.949 1.00 26.72 197 MET A N 1
ATOM 1537 C CA . MET A 1 203 ? -5.572 9.358 32.825 1.00 28.37 197 MET A CA 1
ATOM 1538 C C . MET A 1 203 ? -6.937 9.678 33.462 1.00 29.01 197 MET A C 1
ATOM 1539 O O . MET A 1 203 ? -7.517 8.827 34.152 1.00 29.43 197 MET A O 1
ATOM 1544 N N . LEU A 1 204 ? -7.442 10.888 33.258 1.00 24.94 198 LEU A N 1
ATOM 1545 C CA . LEU A 1 204 ? -8.705 11.275 33.888 1.00 24.31 198 LEU A CA 1
ATOM 1546 C C . LEU A 1 204 ? -9.882 11.490 32.940 1.00 26.07 198 LEU A C 1
ATOM 1547 O O . LEU A 1 204 ? -11.009 11.105 33.265 1.00 27.13 198 LEU A O 1
ATOM 1552 N N . ASN A 1 205 ? -9.641 12.120 31.790 1.00 24.04 199 ASN A N 1
ATOM 1553 C CA . ASN A 1 205 ? -10.705 12.316 30.815 1.00 25.55 199 ASN A CA 1
ATOM 1554 C C . ASN A 1 205 ? -10.391 11.350 29.688 1.00 27.43 199 ASN A C 1
ATOM 1555 O O . ASN A 1 205 ? -9.238 10.978 29.490 1.00 25.22 199 ASN A O 1
ATOM 1560 N N . SER A 1 206 ? -11.415 10.937 28.955 1.00 28.55 200 SER A N 1
ATOM 1561 C CA . SER A 1 206 ? -11.247 9.973 27.872 1.00 30.65 200 SER A CA 1
ATOM 1562 C C . SER A 1 206 ? -10.768 10.543 26.551 1.00 30.07 200 SER A C 1
ATOM 1563 O O . SER A 1 206 ? -10.403 9.790 25.640 1.00 31.73 200 SER A O 1
ATOM 1566 N N . LYS A 1 207 ? -10.778 11.861 26.437 1.00 29.75 201 LYS A N 1
ATOM 1567 C CA . LYS A 1 207 ? -10.354 12.519 25.214 1.00 30.49 201 LYS A CA 1
ATOM 1568 C C . LYS A 1 207 ? -10.400 14.016 25.459 1.00 32.33 201 LYS A C 1
ATOM 1569 O O . LYS A 1 207 ? -10.421 14.462 26.612 1.00 33.25 201 LYS A O 1
ATOM 1575 N N . GLY A 1 208 ? -10.417 14.803 24.391 1.00 31.97 202 GLY A N 1
ATOM 1576 C CA . GLY A 1 208 ? -10.471 16.242 24.570 1.00 32.51 202 GLY A CA 1
ATOM 1577 C C . GLY A 1 208 ? -9.143 16.818 25.020 1.00 34.13 202 GLY A C 1
ATOM 1578 O O . GLY A 1 208 ? -9.098 17.896 25.627 1.00 34.69 202 GLY A O 1
ATOM 1579 N N . TYR A 1 209 ? -8.057 16.103 24.719 1.00 32.53 203 TYR A N 1
ATOM 1580 C CA . TYR A 1 209 ? -6.709 16.545 25.089 1.00 32.65 203 TYR A CA 1
ATOM 1581 C C . TYR A 1 209 ? -6.296 17.726 24.223 1.00 31.11 203 TYR A C 1
ATOM 1582 O O . TYR A 1 209 ? -6.646 17.786 23.049 1.00 33.34 203 TYR A O 1
ATOM 1591 N N . THR A 1 210 ? -5.559 18.672 24.795 1.00 28.68 204 THR A N 1
ATOM 1592 C CA . THR A 1 210 ? -5.104 19.814 24.022 1.00 26.43 204 THR A CA 1
ATOM 1593 C C . THR A 1 210 ? -3.584 19.823 23.908 1.00 24.41 204 THR A C 1
ATOM 1594 O O . THR A 1 210 ? -2.912 18.897 24.339 1.00 25.80 204 THR A O 1
ATOM 1598 N N . LYS A 1 211 ? -3.066 20.894 23.318 1.00 25.24 205 LYS A N 1
ATOM 1599 C CA . LYS A 1 211 ? -1.632 21.110 23.125 1.00 24.23 205 LYS A CA 1
ATOM 1600 C C . LYS A 1 211 ? -0.913 21.088 24.463 1.00 22.38 205 LYS A C 1
ATOM 1601 O O . LYS A 1 211 ? 0.297 20.828 24.539 1.00 22.98 205 LYS A O 1
ATOM 1607 N N . SER A 1 212 ? -1.661 21.365 25.522 1.00 20.70 206 SER A N 1
ATOM 1608 C CA . SER A 1 212 ? -1.070 21.395 26.846 1.00 22.28 206 SER A CA 1
ATOM 1609 C C . SER A 1 212 ? -0.527 20.035 27.296 1.00 21.27 206 SER A C 1
ATOM 1610 O O . SER A 1 212 ? 0.274 19.984 28.230 1.00 21.23 206 SER A O 1
ATOM 1613 N N . ILE A 1 213 ? -0.946 18.933 26.676 1.00 18.56 207 ILE A N 1
ATOM 1614 C CA . ILE A 1 213 ? -0.366 17.662 27.106 1.00 18.75 207 ILE A CA 1
ATOM 1615 C C . ILE A 1 213 ? 1.108 17.635 26.678 1.00 19.18 207 ILE A C 1
ATOM 1616 O O . ILE A 1 213 ? 1.915 16.978 27.336 1.00 18.95 207 ILE A O 1
ATOM 1621 N N . ASP A 1 214 ? 1.467 18.348 25.603 1.00 18.03 208 ASP A N 1
ATOM 1622 C CA . ASP A 1 214 ? 2.876 18.379 25.179 1.00 16.56 208 ASP A CA 1
ATOM 1623 C C . ASP A 1 214 ? 3.714 19.237 26.143 1.00 18.15 208 ASP A C 1
ATOM 1624 O O . ASP A 1 214 ? 4.891 18.945 26.392 1.00 18.24 208 ASP A O 1
ATOM 1629 N N . ILE A 1 215 ? 3.127 20.319 26.652 1.00 16.02 209 ILE A N 1
ATOM 1630 C CA . ILE A 1 215 ? 3.840 21.186 27.609 1.00 16.63 209 ILE A CA 1
ATOM 1631 C C . ILE A 1 215 ? 4.073 20.384 28.917 1.00 16.28 209 ILE A C 1
ATOM 1632 O O . ILE A 1 215 ? 5.121 20.492 29.571 1.00 16.45 209 ILE A O 1
ATOM 1637 N N . TRP A 1 216 ? 3.109 19.558 29.301 1.00 12.77 210 TRP A N 1
ATOM 1638 C CA . TRP A 1 216 ? 3.314 18.745 30.506 1.00 16.56 210 TRP A CA 1
ATOM 1639 C C . TRP A 1 216 ? 4.517 17.794 30.325 1.00 16.24 210 TRP A C 1
ATOM 1640 O O . TRP A 1 216 ? 5.357 17.648 31.225 1.00 17.23 210 TRP A O 1
ATOM 1651 N N . SER A 1 217 ? 4.583 17.140 29.171 1.00 16.61 211 SER A N 1
ATOM 1652 C CA . SER A 1 217 ? 5.672 16.199 28.892 1.00 14.37 211 SER A CA 1
ATOM 1653 C C . SER A 1 217 ? 7.025 16.922 28.979 1.00 15.34 211 SER A C 1
ATOM 1654 O O . SER A 1 217 ? 7.985 16.363 29.490 1.00 13.88 211 SER A O 1
ATOM 1657 N N . VAL A 1 218 ? 7.089 18.143 28.444 1.00 15.80 212 VAL A N 1
ATOM 1658 C CA . VAL A 1 218 ? 8.319 18.954 28.461 1.00 17.08 212 VAL A CA 1
ATOM 1659 C C . VAL A 1 218 ? 8.689 19.291 29.897 1.00 17.92 212 VAL A C 1
ATOM 1660 O O . VAL A 1 218 ? 9.867 19.304 30.264 1.00 17.18 212 VAL A O 1
ATOM 1664 N N . GLY A 1 219 ? 7.677 19.540 30.720 1.00 16.28 213 GLY A N 1
ATOM 1665 C CA . GLY A 1 219 ? 7.943 19.834 32.110 1.00 15.30 213 GLY A CA 1
ATOM 1666 C C . GLY A 1 219 ? 8.590 18.607 32.751 1.00 16.49 213 GLY A C 1
ATOM 1667 O O . GLY A 1 219 ? 9.528 18.741 33.549 1.00 15.13 213 GLY A O 1
ATOM 1668 N N . CYS A 1 220 ? 8.114 17.403 32.407 1.00 15.50 214 CYS A N 1
ATOM 1669 C CA . CYS A 1 220 ? 8.688 16.189 32.996 1.00 16.68 214 CYS A CA 1
ATOM 1670 C C . CYS A 1 220 ? 10.140 16.002 32.545 1.00 15.70 214 CYS A C 1
ATOM 1671 O O . CYS A 1 220 ? 10.981 15.565 33.319 1.00 15.76 214 CYS A O 1
ATOM 1674 N N . ILE A 1 221 ? 10.408 16.353 31.293 1.00 16.45 215 ILE A N 1
ATOM 1675 C CA . ILE A 1 221 ? 11.738 16.236 30.736 1.00 14.61 215 ILE A CA 1
ATOM 1676 C C . ILE A 1 221 ? 12.672 17.249 31.417 1.00 16.53 215 ILE A C 1
ATOM 1677 O O . ILE A 1 221 ? 13.803 16.913 31.739 1.00 17.43 215 ILE A O 1
ATOM 1682 N N . LEU A 1 222 ? 12.191 18.468 31.657 1.00 14.43 216 LEU A N 1
ATOM 1683 C CA . LEU A 1 222 ? 12.990 19.490 32.324 1.00 15.14 216 LEU A CA 1
ATOM 1684 C C . LEU A 1 222 ? 13.331 19.007 33.736 1.00 14.96 216 LEU A C 1
ATOM 1685 O O . LEU A 1 222 ? 14.469 19.107 34.193 1.00 16.93 216 LEU A O 1
ATOM 1690 N N . ALA A 1 223 ? 12.338 18.478 34.429 1.00 14.24 217 ALA A N 1
ATOM 1691 C CA . ALA A 1 223 ? 12.559 17.983 35.787 1.00 17.72 217 ALA A CA 1
ATOM 1692 C C . ALA A 1 223 ? 13.641 16.907 35.781 1.00 17.56 217 ALA A C 1
ATOM 1693 O O . ALA A 1 223 ? 14.539 16.892 36.637 1.00 19.12 217 ALA A O 1
ATOM 1695 N N . GLU A 1 224 ? 13.538 16.000 34.824 1.00 17.05 218 GLU A N 1
ATOM 1696 C CA . GLU A 1 224 ? 14.495 14.916 34.677 1.00 19.13 218 GLU A CA 1
ATOM 1697 C C . GLU A 1 224 ? 15.914 15.424 34.356 1.00 17.16 218 GLU A C 1
ATOM 1698 O O . GLU A 1 224 ? 16.890 14.825 34.812 1.00 17.39 218 GLU A O 1
ATOM 1704 N N . MET A 1 225 ? 16.040 16.504 33.567 1.00 18.38 219 MET A N 1
ATOM 1705 C CA . MET A 1 225 ? 17.360 17.105 33.273 1.00 19.35 219 MET A CA 1
ATOM 1706 C C . MET A 1 225 ? 17.976 17.725 34.554 1.00 21.16 219 MET A C 1
ATOM 1707 O O . MET A 1 225 ? 19.207 17.775 34.724 1.00 19.22 219 MET A O 1
ATOM 1712 N N . LEU A 1 226 ? 17.116 18.191 35.450 1.00 22.57 220 LEU A N 1
ATOM 1713 C CA . LEU A 1 226 ? 17.561 18.799 36.707 1.00 23.66 220 LEU A CA 1
ATOM 1714 C C . LEU A 1 226 ? 18.125 17.817 37.736 1.00 25.06 220 LEU A C 1
ATOM 1715 O O . LEU A 1 226 ? 18.924 18.217 38.575 1.00 25.76 220 LEU A O 1
ATOM 1720 N N . SER A 1 227 ? 17.743 16.542 37.663 1.00 23.22 221 SER A N 1
ATOM 1721 C CA . SER A 1 227 ? 18.205 15.562 38.646 1.00 24.61 221 SER A CA 1
ATOM 1722 C C . SER A 1 227 ? 18.638 14.210 38.082 1.00 22.44 221 SER A C 1
ATOM 1723 O O . SER A 1 227 ? 19.006 13.310 38.839 1.00 23.56 221 SER A O 1
ATOM 1726 N N . ASN A 1 228 ? 18.589 14.060 36.766 1.00 22.72 222 ASN A N 1
ATOM 1727 C CA . ASN A 1 228 ? 18.918 12.796 36.101 1.00 22.28 222 ASN A CA 1
ATOM 1728 C C . ASN A 1 228 ? 17.983 11.646 36.506 1.00 24.26 222 ASN A C 1
ATOM 1729 O O . ASN A 1 228 ? 18.306 10.485 36.291 1.00 25.36 222 ASN A O 1
ATOM 1734 N N . ARG A 1 229 ? 16.826 11.953 37.090 1.00 25.66 223 ARG A N 1
ATOM 1735 C CA . ARG A 1 229 ? 15.879 10.893 37.465 1.00 26.88 223 ARG A CA 1
ATOM 1736 C C . ARG A 1 229 ? 14.467 11.275 37.027 1.00 25.56 223 ARG A C 1
ATOM 1737 O O . ARG A 1 229 ? 14.111 12.439 37.079 1.00 24.88 223 ARG A O 1
ATOM 1745 N N . PRO A 1 230 ? 13.645 10.302 36.576 1.00 24.71 224 PRO A N 1
ATOM 1746 C CA . PRO A 1 230 ? 12.280 10.681 36.175 1.00 23.58 224 PRO A CA 1
ATOM 1747 C C . PRO A 1 230 ? 11.511 11.213 37.400 1.00 22.25 224 PRO A C 1
ATOM 1748 O O . PRO A 1 230 ? 11.655 10.705 38.511 1.00 23.48 224 PRO A O 1
ATOM 1752 N N . ILE A 1 231 ? 10.708 12.252 37.214 1.00 21.15 225 ILE A N 1
ATOM 1753 C CA . ILE A 1 231 ? 10.014 12.832 38.353 1.00 19.54 225 ILE A CA 1
ATOM 1754 C C . ILE A 1 231 ? 8.768 12.046 38.745 1.00 19.33 225 ILE A C 1
ATOM 1755 O O . ILE A 1 231 ? 8.455 11.966 39.906 1.00 19.71 225 ILE A O 1
ATOM 1760 N N . PHE A 1 232 ? 8.081 11.451 37.780 1.00 19.79 226 PHE A N 1
ATOM 1761 C CA . PHE A 1 232 ? 6.872 10.665 38.069 1.00 21.92 226 PHE A CA 1
ATOM 1762 C C . PHE A 1 232 ? 6.975 9.241 37.441 1.00 22.96 226 PHE A C 1
ATOM 1763 O O . PHE A 1 232 ? 6.265 8.935 36.475 1.00 26.42 226 PHE A O 1
ATOM 1771 N N . PRO A 1 233 ? 7.835 8.355 37.987 1.00 24.09 227 PRO A N 1
ATOM 1772 C CA . PRO A 1 233 ? 8.008 7.001 37.454 1.00 24.74 227 PRO A CA 1
ATOM 1773 C C . PRO A 1 233 ? 7.013 5.946 37.927 1.00 27.61 227 PRO A C 1
ATOM 1774 O O . PRO A 1 233 ? 7.403 4.953 38.534 1.00 27.52 227 PRO A O 1
ATOM 1778 N N . GLY A 1 234 ? 5.733 6.151 37.643 1.00 28.27 228 GLY A N 1
ATOM 1779 C CA . GLY A 1 234 ? 4.744 5.182 38.076 1.00 31.00 228 GLY A CA 1
ATOM 1780 C C . GLY A 1 234 ? 4.869 3.836 37.394 1.00 32.62 228 GLY A C 1
ATOM 1781 O O . GLY A 1 234 ? 5.417 3.728 36.305 1.00 32.03 228 GLY A O 1
ATOM 1782 N N . LYS A 1 235 ? 4.348 2.799 38.035 1.00 36.13 229 LYS A N 1
ATOM 1783 C CA . LYS A 1 235 ? 4.383 1.465 37.456 1.00 39.80 229 LYS A CA 1
ATOM 1784 C C . LYS A 1 235 ? 3.044 1.052 36.842 1.00 41.17 229 LYS A C 1
ATOM 1785 O O . LYS A 1 235 ? 2.867 -0.093 36.436 1.00 45.05 229 LYS A O 1
ATOM 1791 N N . HIS A 1 236 ? 2.116 2.006 36.785 1.00 40.40 230 HIS A N 1
ATOM 1792 C CA . HIS A 1 236 ? 0.802 1.861 36.171 1.00 38.90 230 HIS A CA 1
ATOM 1793 C C . HIS A 1 236 ? 0.010 3.153 36.325 1.00 39.71 230 HIS A C 1
ATOM 1794 O O . HIS A 1 236 ? 0.388 4.034 37.114 1.00 37.86 230 HIS A O 1
ATOM 1801 N N . TYR A 1 237 ? -1.074 3.267 35.558 1.00 38.64 231 TYR A N 1
ATOM 1802 C CA . TYR A 1 237 ? -1.910 4.468 35.552 1.00 40.90 231 TYR A CA 1
ATOM 1803 C C . TYR A 1 237 ? -2.256 4.977 36.941 1.00 39.25 231 TYR A C 1
ATOM 1804 O O . TYR A 1 237 ? -2.184 6.187 37.209 1.00 37.42 231 TYR A O 1
ATOM 1813 N N . LEU A 1 238 ? -2.666 4.066 37.819 1.00 34.92 232 LEU A N 1
ATOM 1814 C CA . LEU A 1 238 ? -3.050 4.494 39.145 1.00 33.57 232 LEU A CA 1
ATOM 1815 C C . LEU A 1 238 ? -1.842 4.991 39.906 1.00 31.42 232 LEU A C 1
ATOM 1816 O O . LEU A 1 238 ? -1.908 6.033 40.563 1.00 33.21 232 LEU A O 1
ATOM 1821 N N . ASP A 1 239 ? -0.741 4.257 39.810 1.00 28.64 233 ASP A N 1
ATOM 1822 C CA . ASP A 1 239 ? 0.510 4.641 40.476 1.00 27.90 233 ASP A CA 1
ATOM 1823 C C . ASP A 1 239 ? 1.048 5.969 39.892 1.00 26.58 233 ASP A C 1
ATOM 1824 O O . ASP A 1 239 ? 1.607 6.805 40.607 1.00 25.74 233 ASP A O 1
ATOM 1829 N N . GLN A 1 240 ? 0.880 6.146 38.585 1.00 23.68 234 GLN A N 1
ATOM 1830 C CA . GLN A 1 240 ? 1.331 7.351 37.890 1.00 22.72 234 GLN A CA 1
ATOM 1831 C C . GLN A 1 240 ? 0.639 8.575 38.493 1.00 23.98 234 GLN A C 1
ATOM 1832 O O . GLN A 1 240 ? 1.291 9.532 38.933 1.00 21.60 234 GLN A O 1
ATOM 1838 N N . LEU A 1 241 ? -0.692 8.533 38.543 1.00 24.49 235 LEU A N 1
ATOM 1839 C CA . LEU A 1 241 ? -1.448 9.650 39.098 1.00 23.73 235 LEU A CA 1
ATOM 1840 C C . LEU A 1 241 ? -1.045 9.881 40.568 1.00 22.56 235 LEU A C 1
ATOM 1841 O O . LEU A 1 241 ? -0.984 11.026 41.032 1.00 23.24 235 LEU A O 1
ATOM 1846 N N . ASN A 1 242 ? -0.735 8.812 41.302 1.00 22.81 236 ASN A N 1
ATOM 1847 C CA . ASN A 1 242 ? -0.309 8.969 42.693 1.00 23.11 236 ASN A CA 1
ATOM 1848 C C . ASN A 1 242 ? 1.038 9.694 42.821 1.00 22.50 236 ASN A C 1
ATOM 1849 O O . ASN A 1 242 ? 1.247 10.474 43.767 1.00 22.35 236 ASN A O 1
ATOM 1854 N N . HIS A 1 243 ? 1.961 9.436 41.897 1.00 22.01 237 HIS A N 1
ATOM 1855 C CA . HIS A 1 243 ? 3.257 10.134 41.943 1.00 20.82 237 HIS A CA 1
ATOM 1856 C C . HIS A 1 243 ? 2.991 11.608 41.659 1.00 22.44 237 HIS A C 1
ATOM 1857 O O . HIS A 1 243 ? 3.558 12.507 42.291 1.00 20.32 237 HIS A O 1
ATOM 1864 N N . ILE A 1 244 ? 2.138 11.863 40.672 1.00 19.30 238 ILE A N 1
ATOM 1865 C CA . ILE A 1 244 ? 1.824 13.245 40.316 1.00 21.65 238 ILE A CA 1
ATOM 1866 C C . ILE A 1 244 ? 1.203 14.012 41.477 1.00 22.17 238 ILE A C 1
ATOM 1867 O O . ILE A 1 244 ? 1.643 15.126 41.810 1.00 22.67 238 ILE A O 1
ATOM 1872 N N . LEU A 1 245 ? 0.177 13.430 42.087 1.00 22.82 239 LEU A N 1
ATOM 1873 C CA . LEU A 1 245 ? -0.498 14.088 43.194 1.00 25.72 239 LEU A CA 1
ATOM 1874 C C . LEU A 1 245 ? 0.391 14.153 44.427 1.00 25.62 239 LEU A C 1
ATOM 1875 O O . LEU A 1 245 ? 0.237 15.034 45.261 1.00 25.21 239 LEU A O 1
ATOM 1880 N N . GLY A 1 246 ? 1.341 13.228 44.530 1.00 27.66 240 GLY A N 1
ATOM 1881 C CA . GLY A 1 246 ? 2.251 13.254 45.660 1.00 27.72 240 GLY A CA 1
ATOM 1882 C C . GLY A 1 246 ? 3.182 14.463 45.660 1.00 27.84 240 GLY A C 1
ATOM 1883 O O . GLY A 1 246 ? 3.727 14.850 46.701 1.00 29.26 240 GLY A O 1
ATOM 1884 N N . ILE A 1 247 ? 3.378 15.079 44.500 1.00 26.48 241 ILE A N 1
ATOM 1885 C CA . ILE A 1 247 ? 4.254 16.229 44.427 1.00 21.94 241 ILE A CA 1
ATOM 1886 C C . ILE A 1 247 ? 3.474 17.522 44.274 1.00 24.09 241 ILE A C 1
ATOM 1887 O O . ILE A 1 247 ? 3.770 18.527 44.924 1.00 22.81 241 ILE A O 1
ATOM 1892 N N . LEU A 1 248 ? 2.462 17.502 43.416 1.00 23.08 242 LEU A N 1
ATOM 1893 C CA . LEU A 1 248 ? 1.658 18.684 43.181 1.00 24.87 242 LEU A CA 1
ATOM 1894 C C . LEU A 1 248 ? 0.664 18.952 44.313 1.00 25.79 242 LEU A C 1
ATOM 1895 O O . LEU A 1 248 ? 0.305 20.099 44.588 1.00 25.82 242 LEU A O 1
ATOM 1900 N N . GLY A 1 249 ? 0.241 17.879 44.969 1.00 26.20 243 GLY A N 1
ATOM 1901 C CA . GLY A 1 249 ? -0.744 17.985 46.024 1.00 28.90 243 GLY A CA 1
ATOM 1902 C C . GLY A 1 249 ? -2.109 17.711 45.416 1.00 29.68 243 GLY A C 1
ATOM 1903 O O . GLY A 1 249 ? -2.250 17.710 44.183 1.00 28.43 243 GLY A O 1
ATOM 1904 N N . SER A 1 250 ? -3.106 17.474 46.268 1.00 29.51 244 SER A N 1
ATOM 1905 C CA . SER A 1 250 ? -4.466 17.209 45.812 1.00 30.62 244 SER A CA 1
ATOM 1906 C C . SER A 1 250 ? -4.987 18.405 45.014 1.00 31.08 244 SER A C 1
ATOM 1907 O O . SER A 1 250 ? -4.698 19.560 45.338 1.00 31.91 244 SER A O 1
ATOM 1910 N N . PRO A 1 251 ? -5.757 18.142 43.947 1.00 29.41 245 PRO A N 1
ATOM 1911 C CA . PRO A 1 251 ? -6.279 19.250 43.147 1.00 29.58 245 PRO A CA 1
ATOM 1912 C C . PRO A 1 251 ? -7.249 20.089 43.971 1.00 31.75 245 PRO A C 1
ATOM 1913 O O . PRO A 1 251 ? -7.923 19.568 44.864 1.00 29.42 245 PRO A O 1
ATOM 1917 N N . SER A 1 252 ? -7.318 21.383 43.676 1.00 32.94 246 SER A N 1
ATOM 1918 C CA . SER A 1 252 ? -8.243 22.269 44.384 1.00 35.64 246 SER A CA 1
ATOM 1919 C C . SER A 1 252 ? -9.625 22.058 43.777 1.00 38.14 246 SER A C 1
ATOM 1920 O O . SER A 1 252 ? -9.736 21.518 42.676 1.00 37.24 246 SER A O 1
ATOM 1923 N N . GLN A 1 253 ? -10.675 22.479 44.480 1.00 41.82 247 GLN A N 1
ATOM 1924 C CA . GLN A 1 253 ? -12.030 22.333 43.954 1.00 44.92 247 GLN A CA 1
ATOM 1925 C C . GLN A 1 253 ? -12.052 22.913 42.551 1.00 45.26 247 GLN A C 1
ATOM 1926 O O . GLN A 1 253 ? -12.732 22.402 41.663 1.00 45.50 247 GLN A O 1
ATOM 1932 N N . GLU A 1 254 ? -11.301 23.997 42.372 1.00 46.48 248 GLU A N 1
ATOM 1933 C CA . GLU A 1 254 ? -11.195 24.692 41.090 1.00 47.41 248 GLU A CA 1
ATOM 1934 C C . GLU A 1 254 ? -10.601 23.768 40.016 1.00 45.93 248 GLU A C 1
ATOM 1935 O O . GLU A 1 254 ? -11.067 23.771 38.878 1.00 46.76 248 GLU A O 1
ATOM 1941 N N . ASP A 1 255 ? -9.571 22.994 40.376 1.00 43.73 249 ASP A N 1
ATOM 1942 C CA . ASP A 1 255 ? -8.938 22.058 39.440 1.00 42.43 249 ASP A CA 1
ATOM 1943 C C . ASP A 1 255 ? -9.880 20.909 39.086 1.00 40.99 249 ASP A C 1
ATOM 1944 O O . ASP A 1 255 ? -9.927 20.483 37.933 1.00 40.42 249 ASP A O 1
ATOM 1949 N N . LEU A 1 256 ? -10.625 20.407 40.069 1.00 40.01 250 LEU A N 1
ATOM 1950 C CA . LEU A 1 256 ? -11.575 19.321 39.827 1.00 41.82 250 LEU A CA 1
ATOM 1951 C C . LEU A 1 256 ? -12.551 19.667 38.707 1.00 41.81 250 LEU A C 1
ATOM 1952 O O . LEU A 1 256 ? -13.104 18.769 38.072 1.00 42.68 250 LEU A O 1
ATOM 1957 N N . ASN A 1 257 ? -12.767 20.962 38.472 1.00 40.96 251 ASN A N 1
ATOM 1958 C CA . ASN A 1 257 ? -13.677 21.406 37.420 1.00 40.02 251 ASN A CA 1
ATOM 1959 C C . ASN A 1 257 ? -13.197 21.092 36.003 1.00 38.85 251 ASN A C 1
ATOM 1960 O O . ASN A 1 257 ? -13.981 21.165 35.066 1.00 37.85 251 ASN A O 1
ATOM 1965 N N . CYS A 1 258 ? -11.919 20.763 35.826 1.00 36.83 252 CYS A N 1
ATOM 1966 C CA . CYS A 1 258 ? -11.433 20.445 34.487 1.00 34.81 252 CYS A CA 1
ATOM 1967 C C . CYS A 1 258 ? -11.591 18.952 34.206 1.00 33.11 252 CYS A C 1
ATOM 1968 O O . CYS A 1 258 ? -11.358 18.483 33.086 1.00 30.94 252 CYS A O 1
ATOM 1971 N N . ILE A 1 259 ? -11.992 18.201 35.229 1.00 28.89 253 ILE A N 1
ATOM 1972 C CA . ILE A 1 259 ? -12.186 16.771 35.058 1.00 26.46 253 ILE A CA 1
ATOM 1973 C C . ILE A 1 259 ? -13.679 16.565 34.864 1.00 25.70 253 ILE A C 1
ATOM 1974 O O . ILE A 1 259 ? -14.454 16.703 35.799 1.00 23.72 253 ILE A O 1
ATOM 1979 N N . ILE A 1 260 ? -14.074 16.236 33.644 1.00 25.10 254 ILE A N 1
ATOM 1980 C CA . ILE A 1 260 ? -15.483 16.060 33.337 1.00 25.12 254 ILE A CA 1
ATOM 1981 C C . ILE A 1 260 ? -15.999 14.629 33.495 1.00 23.85 254 ILE A C 1
ATOM 1982 O O . ILE A 1 260 ? -17.203 14.420 33.683 1.00 24.40 254 ILE A O 1
ATOM 1987 N N . ASN A 1 261 ? -15.092 13.652 33.453 1.00 22.05 255 ASN A N 1
ATOM 1988 C CA . ASN A 1 261 ? -15.468 12.250 33.584 1.00 20.67 255 ASN A CA 1
ATOM 1989 C C . ASN A 1 261 ? -15.932 11.949 35.015 1.00 21.41 255 ASN A C 1
ATOM 1990 O O . ASN A 1 261 ? -15.190 12.185 35.977 1.00 19.68 255 ASN A O 1
ATOM 1995 N N . LEU A 1 262 ? -17.152 11.406 35.142 1.00 21.83 256 LEU A N 1
ATOM 1996 C CA . LEU A 1 262 ? -17.755 11.095 36.443 1.00 21.39 256 LEU A CA 1
ATOM 1997 C C . LEU A 1 262 ? -16.939 10.155 37.341 1.00 20.87 256 LEU A C 1
ATOM 1998 O O . LEU A 1 262 ? -16.729 10.411 38.525 1.00 21.60 256 LEU A O 1
ATOM 2003 N N . LYS A 1 263 ? -16.520 9.039 36.784 1.00 20.62 257 LYS A N 1
ATOM 2004 C CA . LYS A 1 263 ? -15.758 8.064 37.552 1.00 21.27 257 LYS A CA 1
ATOM 2005 C C . LYS A 1 263 ? -14.374 8.620 37.956 1.00 20.78 257 LYS A C 1
ATOM 2006 O O . LYS A 1 263 ? -13.905 8.373 39.060 1.00 21.43 257 LYS A O 1
ATOM 2012 N N . ALA A 1 264 ? -13.760 9.412 37.080 1.00 21.03 258 ALA A N 1
ATOM 2013 C CA . ALA A 1 264 ? -12.451 10.030 37.367 1.00 21.80 258 ALA A CA 1
ATOM 2014 C C . ALA A 1 264 ? -12.591 11.071 38.492 1.00 21.71 258 ALA A C 1
ATOM 2015 O O . ALA A 1 264 ? -11.744 11.169 39.388 1.00 18.76 258 ALA A O 1
ATOM 2017 N N . ARG A 1 265 ? -13.652 11.868 38.432 1.00 22.75 259 ARG A N 1
ATOM 2018 C CA . ARG A 1 265 ? -13.853 12.852 39.473 1.00 25.71 259 ARG A CA 1
ATOM 2019 C C . ARG A 1 265 ? -14.135 12.132 40.799 1.00 26.87 259 ARG A C 1
ATOM 2020 O O . ARG A 1 265 ? -13.643 12.544 41.844 1.00 25.61 259 ARG A O 1
ATOM 2028 N N . ASN A 1 266 ? -14.930 11.063 40.764 1.00 28.08 260 ASN A N 1
ATOM 2029 C CA . ASN A 1 266 ? -15.200 10.337 41.999 1.00 28.48 260 ASN A CA 1
ATOM 2030 C C . ASN A 1 266 ? -13.931 9.698 42.507 1.00 28.13 260 ASN A C 1
ATOM 2031 O O . ASN A 1 266 ? -13.717 9.616 43.716 1.00 30.81 260 ASN A O 1
ATOM 2036 N N . TYR A 1 267 ? -13.087 9.239 41.589 1.00 27.07 261 TYR A N 1
ATOM 2037 C CA . TYR A 1 267 ? -11.836 8.600 41.975 1.00 26.19 261 TYR A CA 1
ATOM 2038 C C . TYR A 1 267 ? -10.941 9.594 42.721 1.00 26.63 261 TYR A C 1
ATOM 2039 O O . TYR A 1 267 ? -10.348 9.252 43.729 1.00 25.95 261 TYR A O 1
ATOM 2048 N N . LEU A 1 268 ? -10.851 10.829 42.230 1.00 27.35 262 LEU A N 1
ATOM 2049 C CA . LEU A 1 268 ? -10.025 11.848 42.873 1.00 28.53 262 LEU A CA 1
ATOM 2050 C C . LEU A 1 268 ? -10.516 12.221 44.271 1.00 30.94 262 LEU A C 1
ATOM 2051 O O . LEU A 1 268 ? -9.708 12.409 45.180 1.00 29.66 262 LEU A O 1
ATOM 2056 N N . LEU A 1 269 ? -11.834 12.324 44.448 1.00 34.00 263 LEU A N 1
ATOM 2057 C CA . LEU A 1 269 ? -12.411 12.667 45.757 1.00 36.32 263 LEU A CA 1
ATOM 2058 C C . LEU A 1 269 ? -12.328 11.515 46.763 1.00 37.19 263 LEU A C 1
ATOM 2059 O O . LEU A 1 269 ? -12.653 11.694 47.939 1.00 38.46 263 LEU A O 1
ATOM 2064 N N . SER A 1 270 ? -11.894 10.342 46.307 1.00 37.31 264 SER A N 1
ATOM 2065 C CA . SER A 1 270 ? -11.778 9.173 47.180 1.00 36.64 264 SER A CA 1
ATOM 2066 C C . SER A 1 270 ? -10.338 9.010 47.661 1.00 38.88 264 SER A C 1
ATOM 2067 O O . SER A 1 270 ? -10.058 8.241 48.592 1.00 38.36 264 SER A O 1
ATOM 2070 N N . LEU A 1 271 ? -9.437 9.727 46.997 1.00 38.32 265 LEU A N 1
ATOM 2071 C CA . LEU A 1 271 ? -8.009 9.719 47.292 1.00 38.33 265 LEU A CA 1
ATOM 2072 C C . LEU A 1 271 ? -7.738 10.580 48.517 1.00 37.65 265 LEU A C 1
ATOM 2073 O O . LEU A 1 271 ? -8.389 11.609 48.712 1.00 38.74 265 LEU A O 1
ATOM 2078 N N . PRO A 1 272 ? -6.765 10.176 49.352 1.00 37.73 266 PRO A N 1
ATOM 2079 C CA . PRO A 1 272 ? -6.376 10.888 50.576 1.00 37.96 266 PRO A CA 1
ATOM 2080 C C . PRO A 1 272 ? -5.768 12.255 50.249 1.00 38.03 266 PRO A C 1
ATOM 2081 O O . PRO A 1 272 ? -5.121 12.417 49.220 1.00 38.58 266 PRO A O 1
ATOM 2085 N N . HIS A 1 273 ? -5.973 13.234 51.121 1.00 37.50 267 HIS A N 1
ATOM 2086 C CA . HIS A 1 273 ? -5.414 14.547 50.867 1.00 37.95 267 HIS A CA 1
ATOM 2087 C C . HIS A 1 273 ? -3.896 14.494 50.850 1.00 38.81 267 HIS A C 1
ATOM 2088 O O . HIS A 1 273 ? -3.281 13.718 51.589 1.00 39.29 267 HIS A O 1
ATOM 2095 N N . LYS A 1 274 ? -3.298 15.310 49.988 1.00 37.98 268 LYS A N 1
ATOM 2096 C CA . LYS A 1 274 ? -1.850 15.361 49.871 1.00 36.75 268 LYS A CA 1
ATOM 2097 C C . LYS A 1 274 ? -1.417 16.813 49.721 1.00 35.76 268 LYS A C 1
ATOM 2098 O O . LYS A 1 274 ? -2.064 17.602 49.026 1.00 33.54 268 LYS A O 1
ATOM 2104 N N . ASN A 1 275 ? -0.337 17.170 50.407 1.00 35.89 269 ASN A N 1
ATOM 2105 C CA . ASN A 1 275 ? 0.194 18.532 50.352 1.00 36.26 269 ASN A CA 1
ATOM 2106 C C . ASN A 1 275 ? 1.158 18.667 49.167 1.00 35.24 269 ASN A C 1
ATOM 2107 O O . ASN A 1 275 ? 1.686 17.680 48.665 1.00 34.10 269 ASN A O 1
ATOM 2112 N N . LYS A 1 276 ? 1.368 19.895 48.716 1.00 35.21 270 LYS A N 1
ATOM 2113 C CA . LYS A 1 276 ? 2.282 20.148 47.612 1.00 35.76 270 LYS A CA 1
ATOM 2114 C C . LYS A 1 276 ? 3.708 20.073 48.170 1.00 35.56 270 LYS A C 1
ATOM 2115 O O . LYS A 1 276 ? 3.959 20.515 49.294 1.00 36.87 270 LYS A O 1
ATOM 2121 N N . VAL A 1 277 ? 4.619 19.460 47.418 1.00 33.11 271 VAL A N 1
ATOM 2122 C CA . VAL A 1 277 ? 6.023 19.381 47.818 1.00 31.30 271 VAL A CA 1
ATOM 2123 C C . VAL A 1 277 ? 6.686 20.550 47.071 1.00 31.55 271 VAL A C 1
ATOM 2124 O O . VAL A 1 277 ? 6.593 20.633 45.857 1.00 31.38 271 VAL A O 1
ATOM 2128 N N . PRO A 1 278 ? 7.326 21.487 47.788 1.00 31.96 272 PRO A N 1
ATOM 2129 C CA . PRO A 1 278 ? 7.966 22.618 47.100 1.00 30.06 272 PRO A CA 1
ATOM 2130 C C . PRO A 1 278 ? 9.019 22.149 46.108 1.00 29.58 272 PRO A C 1
ATOM 2131 O O . PRO A 1 278 ? 9.791 21.249 46.408 1.00 28.48 272 PRO A O 1
ATOM 2135 N N . TRP A 1 279 ? 9.040 22.766 44.929 1.00 29.45 273 TRP A N 1
ATOM 2136 C CA . TRP A 1 279 ? 9.993 22.399 43.894 1.00 29.10 273 TRP A CA 1
ATOM 2137 C C . TRP A 1 279 ? 11.427 22.504 44.411 1.00 30.28 273 TRP A C 1
ATOM 2138 O O . TRP A 1 279 ? 12.262 21.641 44.129 1.00 28.17 273 TRP A O 1
ATOM 2149 N N . ASN A 1 280 ? 11.708 23.551 45.187 1.00 31.48 274 ASN A N 1
ATOM 2150 C CA . ASN A 1 280 ? 13.055 23.756 45.720 1.00 32.06 274 ASN A CA 1
ATOM 2151 C C . ASN A 1 280 ? 13.455 22.690 46.738 1.00 31.51 274 ASN A C 1
ATOM 2152 O O . ASN A 1 280 ? 14.616 22.599 47.117 1.00 32.42 274 ASN A O 1
ATOM 2157 N N . ARG A 1 281 ? 12.506 21.872 47.181 1.00 31.19 275 ARG A N 1
ATOM 2158 C CA . ARG A 1 281 ? 12.845 20.802 48.107 1.00 31.96 275 ARG A CA 1
ATOM 2159 C C . ARG A 1 281 ? 13.271 19.589 47.294 1.00 31.47 275 ARG A C 1
ATOM 2160 O O . ARG A 1 281 ? 14.154 18.843 47.709 1.00 29.00 275 ARG A O 1
ATOM 2168 N N . LEU A 1 282 ? 12.626 19.383 46.141 1.00 30.04 276 LEU A N 1
ATOM 2169 C CA . LEU A 1 282 ? 12.963 18.267 45.248 1.00 28.97 276 LEU A CA 1
ATOM 2170 C C . LEU A 1 282 ? 14.257 18.564 44.478 1.00 28.37 276 LEU A C 1
ATOM 2171 O O . LEU A 1 282 ? 15.055 17.668 44.226 1.00 29.76 276 LEU A O 1
ATOM 2176 N N . PHE A 1 283 ? 14.434 19.830 44.096 1.00 28.11 277 PHE A N 1
ATOM 2177 C CA . PHE A 1 283 ? 15.596 20.281 43.324 1.00 25.49 277 PHE A CA 1
ATOM 2178 C C . PHE A 1 283 ? 16.311 21.485 43.970 1.00 26.82 277 PHE A C 1
ATOM 2179 O O . PHE A 1 283 ? 16.256 22.618 43.454 1.00 24.08 277 PHE A O 1
ATOM 2187 N N . PRO A 1 284 ? 17.009 21.248 45.090 1.00 27.47 278 PRO A N 1
ATOM 2188 C CA . PRO A 1 284 ? 17.754 22.275 45.840 1.00 28.69 278 PRO A CA 1
ATOM 2189 C C . PRO A 1 284 ? 18.913 22.954 45.088 1.00 30.61 278 PRO A C 1
ATOM 2190 O O . PRO A 1 284 ? 19.306 24.070 45.427 1.00 32.03 278 PRO A O 1
ATOM 2194 N N . ASN A 1 285 ? 19.457 22.298 44.064 1.00 30.92 279 ASN A N 1
ATOM 2195 C CA . ASN A 1 285 ? 20.597 22.865 43.341 1.00 31.18 279 ASN A CA 1
ATOM 2196 C C . ASN A 1 285 ? 20.240 23.502 42.008 1.00 29.49 279 ASN A C 1
ATOM 2197 O O . ASN A 1 285 ? 21.109 24.009 41.291 1.00 27.74 279 ASN A O 1
ATOM 2202 N N . ALA A 1 286 ? 18.951 23.496 41.697 1.00 26.92 280 ALA A N 1
ATOM 2203 C CA . ALA A 1 286 ? 18.452 24.058 40.439 1.00 24.95 280 ALA A CA 1
ATOM 2204 C C . ALA A 1 286 ? 18.298 25.568 40.459 1.00 24.12 280 ALA A C 1
ATOM 2205 O O . ALA A 1 286 ? 18.098 26.184 41.504 1.00 24.39 280 ALA A O 1
ATOM 2207 N N . ASP A 1 287 ? 18.393 26.136 39.270 1.00 22.16 281 ASP A N 1
ATOM 2208 C CA . ASP A 1 287 ? 18.243 27.560 39.016 1.00 23.37 281 ASP A CA 1
ATOM 2209 C C . ASP A 1 287 ? 16.795 27.912 39.382 1.00 22.97 281 ASP A C 1
ATOM 2210 O O . ASP A 1 287 ? 15.857 27.207 38.995 1.00 20.56 281 ASP A O 1
ATOM 2215 N N . SER A 1 288 ? 16.620 28.970 40.164 1.00 21.00 282 SER A N 1
ATOM 2216 C CA . SER A 1 288 ? 15.286 29.420 40.576 1.00 21.71 282 SER A CA 1
ATOM 2217 C C . SER A 1 288 ? 14.340 29.694 39.432 1.00 20.76 282 SER A C 1
ATOM 2218 O O . SER A 1 288 ? 13.143 29.451 39.549 1.00 23.06 282 SER A O 1
ATOM 2221 N N . LYS A 1 289 ? 14.865 30.250 38.347 1.00 19.23 283 LYS A N 1
ATOM 2222 C CA . LYS A 1 289 ? 14.027 30.569 37.195 1.00 21.21 283 LYS A CA 1
ATOM 2223 C C . LYS A 1 289 ? 13.578 29.282 36.517 1.00 20.64 283 LYS A C 1
ATOM 2224 O O . LYS A 1 289 ? 12.453 29.203 36.030 1.00 22.10 283 LYS A O 1
ATOM 2230 N N . ALA A 1 290 ? 14.455 28.283 36.479 1.00 18.30 284 ALA A N 1
ATOM 2231 C CA . ALA A 1 290 ? 14.086 27.016 35.853 1.00 19.81 284 ALA A CA 1
ATOM 2232 C C . ALA A 1 290 ? 12.938 26.408 36.642 1.00 20.22 284 ALA A C 1
ATOM 2233 O O . ALA A 1 290 ? 12.007 25.871 36.055 1.00 20.86 284 ALA A O 1
ATOM 2235 N N . LEU A 1 291 ? 12.993 26.512 37.972 1.00 18.66 285 LEU A N 1
ATOM 2236 C CA . LEU A 1 291 ? 11.920 25.983 38.814 1.00 19.74 285 LEU A CA 1
ATOM 2237 C C . LEU A 1 291 ? 10.600 26.774 38.639 1.00 18.49 285 LEU A C 1
A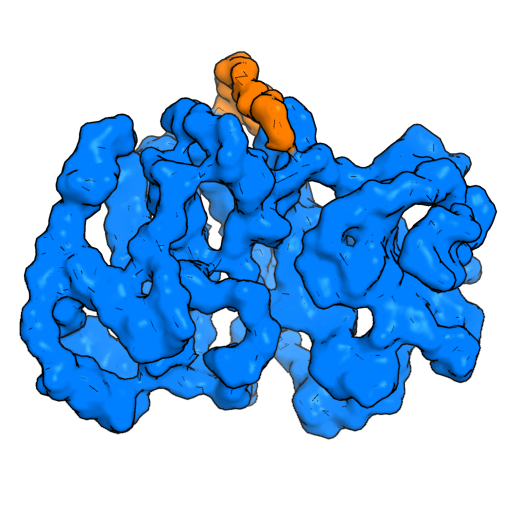TOM 2238 O O . LEU A 1 291 ? 9.521 26.207 38.647 1.00 17.35 285 LEU A O 1
ATOM 2243 N N . ASP A 1 292 ? 10.685 28.083 38.468 1.00 19.53 286 ASP A N 1
ATOM 2244 C CA . ASP A 1 292 ? 9.469 28.853 38.274 1.00 22.11 286 ASP A CA 1
ATOM 2245 C C . ASP A 1 292 ? 8.797 28.392 36.968 1.00 22.20 286 ASP A C 1
ATOM 2246 O O . ASP A 1 292 ? 7.574 28.264 36.885 1.00 22.11 286 ASP A O 1
ATOM 2251 N N . LEU A 1 293 ? 9.609 28.143 35.949 1.00 21.32 287 LEU A N 1
ATOM 2252 C CA . LEU A 1 293 ? 9.082 27.673 34.667 1.00 22.62 287 LEU A CA 1
ATOM 2253 C C . LEU A 1 293 ? 8.561 26.240 34.806 1.00 21.69 287 LEU A C 1
ATOM 2254 O O . LEU A 1 293 ? 7.523 25.894 34.239 1.00 22.24 287 LEU A O 1
ATOM 2259 N N . LEU A 1 294 ? 9.274 25.409 35.566 1.00 22.00 288 LEU A N 1
ATOM 2260 C CA . LEU A 1 294 ? 8.848 24.027 35.758 1.00 21.12 288 LEU A CA 1
ATOM 2261 C C . LEU A 1 294 ? 7.470 24.008 36.392 1.00 23.07 288 LEU A C 1
ATOM 2262 O O . LEU A 1 294 ? 6.607 23.207 36.018 1.00 19.17 288 LEU A O 1
ATOM 2267 N N . ASP A 1 295 ? 7.280 24.899 37.362 1.00 22.51 289 ASP A N 1
ATOM 2268 C CA . ASP A 1 295 ? 6.016 24.991 38.063 1.00 24.52 289 ASP A CA 1
ATOM 2269 C C . ASP A 1 295 ? 4.876 25.345 37.107 1.00 23.61 289 ASP A C 1
ATOM 2270 O O . ASP A 1 295 ? 3.761 24.845 37.256 1.00 23.41 289 ASP A O 1
ATOM 2275 N N . LYS A 1 296 ? 5.145 26.206 36.126 1.00 21.41 290 LYS A N 1
ATOM 2276 C CA . LYS A 1 296 ? 4.095 26.611 35.180 1.00 20.85 290 LYS A CA 1
ATOM 2277 C C . LYS A 1 296 ? 3.787 25.556 34.120 1.00 19.75 290 LYS A C 1
ATOM 2278 O O . LYS A 1 296 ? 2.688 25.513 33.564 1.00 19.15 290 LYS A O 1
ATOM 2284 N N . MET A 1 297 ? 4.747 24.678 33.868 1.00 17.06 291 MET A N 1
ATOM 2285 C CA . MET A 1 297 ? 4.547 23.591 32.918 1.00 17.12 291 MET A CA 1
ATOM 2286 C C . MET A 1 297 ? 3.868 22.386 33.588 1.00 19.10 291 MET A C 1
ATOM 2287 O O . MET A 1 297 ? 3.107 21.677 32.938 1.00 21.34 291 MET A O 1
ATOM 2292 N N . LEU A 1 298 ? 4.157 22.140 34.871 1.00 19.62 292 LEU A N 1
ATOM 2293 C CA . LEU A 1 298 ? 3.564 21.000 35.575 1.00 21.73 292 LEU A CA 1
ATOM 2294 C C . LEU A 1 298 ? 2.377 21.442 36.431 1.00 22.76 292 LEU A C 1
ATOM 2295 O O . LEU A 1 298 ? 2.311 21.191 37.632 1.00 24.90 292 LEU A O 1
ATOM 2300 N N . THR A 1 299 ? 1.443 22.117 35.772 1.00 22.93 293 THR A N 1
ATOM 2301 C CA . THR A 1 299 ? 0.231 22.593 36.404 1.00 26.47 293 THR A CA 1
ATOM 2302 C C . THR A 1 299 ? -0.839 21.562 36.094 1.00 25.01 293 THR A C 1
ATOM 2303 O O . THR A 1 299 ? -1.068 21.203 34.928 1.00 26.17 293 THR A O 1
ATOM 2307 N N . PHE A 1 300 ? -1.461 21.062 37.146 1.00 20.11 294 PHE A N 1
ATOM 2308 C CA . PHE A 1 300 ? -2.502 20.065 37.035 1.00 22.77 294 PHE A CA 1
ATOM 2309 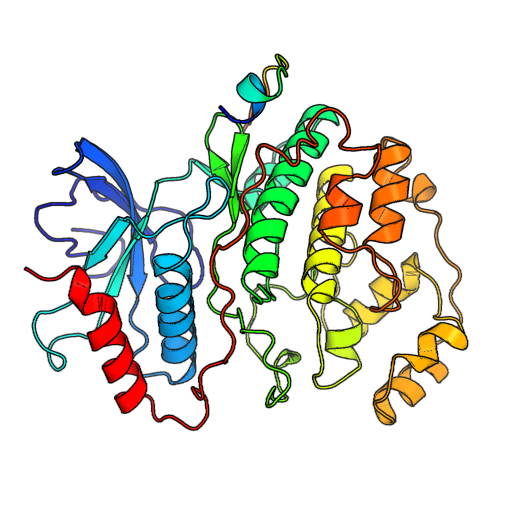C C . PHE A 1 300 ? -3.629 20.446 36.061 1.00 22.26 294 PHE A C 1
ATOM 2310 O O . PHE A 1 300 ? -4.003 19.656 35.200 1.00 23.82 294 PHE A O 1
ATOM 2318 N N . ASN A 1 301 ? -4.165 21.653 36.202 1.00 23.50 295 ASN A N 1
ATOM 2319 C CA . ASN A 1 301 ? -5.241 22.127 35.328 1.00 23.90 295 ASN A CA 1
ATOM 2320 C C . ASN A 1 301 ? -4.681 22.489 33.948 1.00 22.56 295 ASN A C 1
ATOM 2321 O O . ASN A 1 301 ? -3.916 23.444 33.820 1.00 22.94 295 ASN A O 1
ATOM 2326 N N . PRO A 1 302 ? -5.092 21.753 32.900 1.00 22.11 296 PRO A N 1
ATOM 2327 C CA . PRO A 1 302 ? -4.660 21.949 31.510 1.00 23.11 296 PRO A CA 1
ATOM 2328 C C . PRO A 1 302 ? -4.800 23.384 31.013 1.00 25.03 296 PRO A C 1
ATOM 2329 O O . PRO A 1 302 ? -4.007 23.861 30.211 1.00 24.56 296 PRO A O 1
ATOM 2333 N N . HIS A 1 303 ? -5.835 24.073 31.473 1.00 27.88 297 HIS A N 1
ATOM 2334 C CA . HIS A 1 303 ? -6.066 25.446 31.041 1.00 30.40 297 HIS A CA 1
ATOM 2335 C C . HIS A 1 303 ? -5.118 26.468 31.686 1.00 29.95 297 HIS A C 1
ATOM 2336 O O . HIS A 1 303 ? -4.872 27.534 31.124 1.00 32.77 297 HIS A O 1
ATOM 2343 N N . LYS A 1 304 ? -4.566 26.148 32.846 1.00 29.41 298 LYS A N 1
ATOM 2344 C CA . LYS A 1 304 ? -3.655 27.078 33.513 1.00 29.79 298 LYS A CA 1
ATOM 2345 C C . LYS A 1 304 ? -2.213 26.834 33.094 1.00 27.81 298 LYS A C 1
ATOM 2346 O O . LYS A 1 304 ? -1.344 27.673 33.304 1.00 29.12 298 LYS A O 1
ATOM 2352 N N . ARG A 1 305 ? -1.973 25.677 32.500 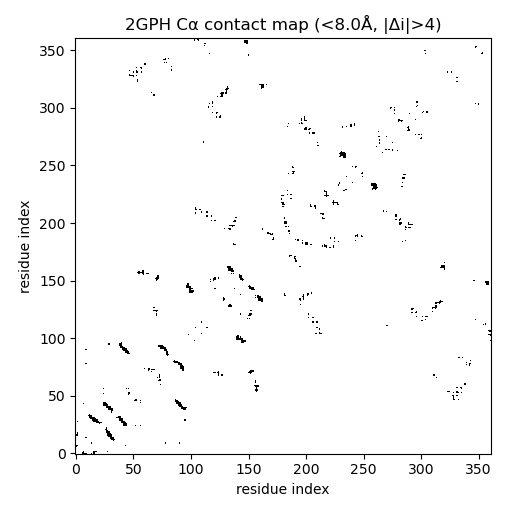1.00 22.84 299 ARG A N 1
ATOM 2353 C CA . ARG A 1 305 ? -0.637 25.304 32.076 1.00 23.53 299 ARG A CA 1
ATOM 2354 C C . ARG A 1 305 ? -0.098 26.319 31.082 1.00 22.93 299 ARG A C 1
ATOM 2355 O O . ARG A 1 305 ? -0.818 26.776 30.199 1.00 20.10 299 ARG A O 1
ATOM 2363 N N . ILE A 1 306 ? 1.170 26.686 31.229 1.00 21.85 300 ILE A N 1
ATOM 2364 C CA . ILE A 1 306 ? 1.762 27.659 30.322 1.00 21.13 300 ILE A CA 1
ATOM 2365 C C . ILE A 1 306 ? 1.773 27.181 28.849 1.00 22.23 300 ILE A C 1
ATOM 2366 O O . ILE A 1 306 ? 1.936 25.985 28.595 1.00 21.53 300 ILE A O 1
ATOM 2371 N N . GLU A 1 307 ? 1.558 28.111 27.901 1.00 20.27 301 GLU A N 1
ATOM 2372 C CA . GLU A 1 307 ? 1.567 27.823 26.442 1.00 22.97 301 GLU A CA 1
ATOM 2373 C C . GLU A 1 307 ? 2.979 27.847 25.865 1.00 21.77 301 GLU A C 1
ATOM 2374 O O . GLU A 1 307 ? 3.887 28.449 26.464 1.00 23.29 301 GLU A O 1
ATOM 2380 N N . VAL A 1 308 ? 3.188 27.234 24.696 1.00 18.61 302 VAL A N 1
ATOM 2381 C CA . VAL A 1 308 ? 4.565 27.165 24.183 1.00 18.64 302 VAL A CA 1
ATOM 2382 C C . VAL A 1 308 ? 5.191 28.551 24.001 1.00 20.51 302 VAL A C 1
ATOM 2383 O O . VAL A 1 308 ? 6.336 28.770 24.394 1.00 19.04 302 VAL A O 1
ATOM 2387 N N . GLU A 1 309 ? 4.429 29.494 23.450 1.00 20.70 303 GLU A N 1
ATOM 2388 C CA . GLU A 1 309 ? 4.948 30.835 23.240 1.00 22.38 303 GLU A CA 1
ATOM 2389 C C . GLU A 1 309 ? 5.284 31.577 24.530 1.00 22.02 303 GLU A C 1
ATOM 2390 O O . GLU A 1 309 ? 6.254 32.322 24.558 1.00 22.73 303 GLU A O 1
ATOM 2396 N N . GLN A 1 310 ? 4.484 31.400 25.580 1.00 21.12 304 GLN A N 1
ATOM 2397 C CA . GLN A 1 310 ? 4.774 32.063 26.855 1.00 23.44 304 GLN A CA 1
ATOM 2398 C C . GLN A 1 310 ? 5.995 31.391 27.462 1.00 22.95 304 GLN A C 1
ATOM 2399 O O . GLN A 1 310 ? 6.793 32.046 28.129 1.00 21.07 304 GLN A O 1
ATOM 2405 N N . ALA A 1 311 ? 6.108 30.069 27.266 1.00 21.96 305 ALA A N 1
ATOM 2406 C CA . ALA A 1 311 ? 7.241 29.318 27.811 1.00 21.05 305 ALA A CA 1
ATOM 2407 C C . ALA A 1 311 ? 8.564 29.860 27.247 1.00 23.07 305 ALA A C 1
ATOM 2408 O O . ALA A 1 311 ? 9.511 30.118 27.999 1.00 22.32 305 ALA A O 1
ATOM 2410 N N . LEU A 1 312 ? 8.623 30.042 25.922 1.00 21.16 306 LEU A N 1
ATOM 2411 C CA . LEU A 1 312 ? 9.830 30.569 25.285 1.00 20.93 306 LEU A CA 1
ATOM 2412 C C . LEU A 1 312 ? 10.178 31.958 25.808 1.00 19.99 306 LEU A C 1
ATOM 2413 O O . LEU A 1 312 ? 11.360 32.299 25.894 1.00 23.33 306 LEU A O 1
ATOM 2418 N N . ALA A 1 313 ? 9.149 32.734 26.170 1.00 18.83 307 ALA A N 1
ATOM 2419 C CA . ALA A 1 313 ? 9.324 34.101 26.687 1.00 18.73 307 ALA A CA 1
ATOM 2420 C C . ALA A 1 313 ? 9.690 34.167 28.165 1.00 22.47 307 ALA A C 1
ATOM 2421 O O . ALA A 1 313 ? 9.949 35.263 28.708 1.00 20.41 307 ALA A O 1
ATOM 2423 N N . HIS A 1 314 ? 9.687 33.006 28.822 1.00 22.30 308 HIS A N 1
ATOM 2424 C CA . HIS A 1 314 ? 10.052 32.921 30.235 1.00 19.36 308 HIS A CA 1
ATOM 2425 C C . HIS A 1 314 ? 11.487 33.395 30.437 1.00 19.99 308 HIS A C 1
ATOM 2426 O O . HIS A 1 314 ? 12.346 33.162 29.592 1.00 19.88 308 HIS A O 1
ATOM 2433 N N . PRO A 1 315 ? 11.752 34.072 31.569 1.00 21.40 309 PRO A N 1
ATOM 2434 C CA . PRO A 1 315 ? 13.062 34.605 31.967 1.00 20.66 309 PRO A CA 1
ATOM 2435 C C . PRO A 1 315 ? 14.163 33.544 31.980 1.00 20.66 309 PRO A C 1
ATOM 2436 O O . PRO A 1 315 ? 15.311 33.836 31.680 1.00 23.03 309 PRO A O 1
ATOM 2440 N N . TYR A 1 316 ? 13.835 32.308 32.338 1.00 18.51 310 TYR A N 1
ATOM 2441 C CA . TYR A 1 316 ? 14.861 31.277 32.312 1.00 18.71 310 TYR A CA 1
ATOM 2442 C C . TYR A 1 316 ? 15.512 31.130 30.918 1.00 19.74 310 TYR A C 1
ATOM 2443 O O . TYR A 1 316 ? 16.707 30.806 30.808 1.00 21.43 310 TYR A O 1
ATOM 2452 N N . LEU A 1 317 ? 14.737 31.363 29.866 1.00 19.91 311 LEU A N 1
ATOM 2453 C CA . LEU A 1 317 ? 15.227 31.226 28.484 1.00 21.43 311 LEU A CA 1
ATOM 2454 C C . LEU A 1 317 ? 15.576 32.546 27.769 1.00 24.37 311 LEU A C 1
ATOM 2455 O O . LEU A 1 317 ? 15.716 32.581 26.540 1.00 23.17 311 LEU A O 1
ATOM 2460 N N . GLU A 1 318 ? 15.731 33.618 28.539 1.00 25.56 312 GLU A N 1
ATOM 2461 C CA . GLU A 1 318 ? 16.021 34.927 27.977 1.00 26.65 312 GLU A CA 1
ATOM 2462 C C . GLU A 1 318 ? 17.238 35.010 27.064 1.00 27.21 312 GLU A C 1
ATOM 2463 O O . GLU A 1 318 ? 17.222 35.750 26.089 1.00 23.40 312 GLU A O 1
ATOM 2469 N N . GLN A 1 319 ? 18.291 34.257 27.340 1.00 26.69 313 GLN A N 1
ATOM 2470 C CA . GLN A 1 319 ? 19.444 34.376 26.465 1.00 30.23 313 GLN A CA 1
ATOM 2471 C C . GLN A 1 319 ? 19.244 33.751 25.087 1.00 29.89 313 GLN A C 1
ATOM 2472 O O . GLN A 1 319 ? 20.045 33.979 24.183 1.00 31.53 313 GLN A O 1
ATOM 2478 N N . TYR A 1 320 ? 18.170 32.980 24.922 1.00 28.79 314 TYR A N 1
ATOM 2479 C CA . TYR A 1 320 ? 17.897 32.319 23.647 1.00 27.09 314 TYR A CA 1
ATOM 2480 C C . TYR A 1 320 ? 16.620 32.763 22.967 1.00 27.33 314 TYR A C 1
ATOM 2481 O O . TYR A 1 320 ? 16.475 32.563 21.763 1.00 29.80 314 TYR A O 1
ATOM 2490 N N . TYR A 1 321 ? 15.676 33.333 23.711 1.00 26.81 315 TYR A N 1
ATOM 2491 C CA . TYR A 1 321 ? 14.422 33.736 23.079 1.00 26.57 315 TYR A CA 1
ATOM 2492 C C . TYR A 1 321 ? 14.719 34.710 21.954 1.00 27.28 315 TYR A C 1
ATOM 2493 O O . TYR A 1 321 ? 15.494 35.635 22.134 1.00 27.66 315 TYR A O 1
ATOM 2502 N N . ASP A 1 322 ? 14.110 34.495 20.799 1.00 27.06 316 ASP A N 1
ATOM 2503 C CA . ASP A 1 322 ? 14.285 35.393 19.661 1.00 27.03 316 ASP A CA 1
ATOM 2504 C C . ASP A 1 322 ? 13.197 35.098 18.644 1.00 26.05 316 ASP A C 1
ATOM 2505 O O . ASP A 1 322 ? 13.424 34.393 17.657 1.00 26.88 316 ASP A O 1
ATOM 2510 N N . PRO A 1 323 ? 12.001 35.671 18.855 1.00 25.45 317 PRO A N 1
ATOM 2511 C CA . PRO A 1 323 ? 10.876 35.451 17.955 1.00 25.57 317 PRO A CA 1
ATOM 2512 C C . PRO A 1 323 ? 11.106 35.847 16.492 1.00 27.09 317 PRO A C 1
ATOM 2513 O O . PRO A 1 323 ? 10.261 35.568 15.648 1.00 28.45 317 PRO A O 1
ATOM 2517 N N . SER A 1 324 ? 12.238 36.482 16.173 1.00 25.83 318 SER A N 1
ATOM 2518 C CA . SER A 1 324 ? 12.496 36.795 14.767 1.00 25.18 318 SER A CA 1
ATOM 2519 C C . SER A 1 324 ? 13.142 35.553 14.112 1.00 27.18 318 SER A C 1
ATOM 2520 O O . SER A 1 324 ? 13.183 35.434 12.880 1.00 24.10 318 SER A O 1
ATOM 2523 N N . ASP A 1 325 ? 13.622 34.618 14.938 1.00 26.23 319 ASP A N 1
ATOM 2524 C CA . ASP A 1 325 ? 14.246 33.385 14.428 1.00 26.82 319 ASP A CA 1
ATOM 2525 C C . ASP A 1 325 ? 13.674 32.115 15.076 1.00 27.40 319 ASP A C 1
ATOM 2526 O O . ASP A 1 325 ? 14.413 31.262 15.580 1.00 27.22 319 ASP A O 1
ATOM 2531 N N . GLU A 1 326 ? 12.345 32.027 15.074 1.00 26.11 320 GLU A N 1
ATOM 2532 C CA . GLU A 1 326 ? 11.617 30.881 15.609 1.00 25.77 320 GLU A CA 1
ATOM 2533 C C . GLU A 1 326 ? 10.429 30.616 14.687 1.00 24.95 320 GLU A C 1
ATOM 2534 O O . GLU A 1 326 ? 9.283 30.964 14.994 1.00 24.20 320 GLU A O 1
ATOM 2540 N N . PRO A 1 327 ? 10.695 29.963 13.540 1.00 24.81 321 PRO A N 1
ATOM 2541 C CA . PRO A 1 327 ? 9.734 29.607 12.493 1.00 26.33 321 PRO A CA 1
ATOM 2542 C C . PRO A 1 327 ? 8.442 28.975 12.965 1.00 26.92 321 PRO A C 1
ATOM 2543 O O . PRO A 1 327 ? 8.438 28.228 13.943 1.00 27.74 321 PRO A O 1
ATOM 2547 N N . ILE A 1 328 ? 7.354 29.272 12.253 1.00 26.75 322 ILE A N 1
ATOM 2548 C CA . ILE A 1 328 ? 6.059 28.675 12.541 1.00 28.30 322 ILE A CA 1
ATOM 2549 C C . ILE A 1 328 ? 5.634 28.087 11.199 1.00 28.97 322 ILE A C 1
ATOM 2550 O O . ILE A 1 328 ? 6.171 28.467 10.170 1.00 28.23 322 ILE A O 1
ATOM 2555 N N . ALA A 1 329 ? 4.702 27.141 11.217 1.00 29.04 323 ALA A N 1
ATOM 2556 C CA . ALA A 1 329 ? 4.215 26.535 9.994 1.00 31.67 323 ALA A CA 1
ATOM 2557 C C . ALA A 1 329 ? 3.422 27.587 9.235 1.00 34.21 323 ALA A C 1
ATOM 2558 O O . ALA A 1 329 ? 2.593 28.277 9.810 1.00 34.43 323 ALA A O 1
ATOM 2560 N N . GLU A 1 330 ? 3.666 27.702 7.937 1.00 36.98 324 GLU A N 1
ATOM 2561 C CA . GLU A 1 330 ? 2.951 28.686 7.137 1.00 39.99 324 GLU A CA 1
ATOM 2562 C C . GLU A 1 330 ? 1.480 28.305 7.038 1.00 41.01 324 GLU A C 1
ATOM 2563 O O . GLU A 1 330 ? 0.610 29.168 7.021 1.00 41.79 324 GLU A O 1
ATOM 2569 N N . ALA A 1 331 ? 1.215 27.005 6.987 1.00 42.02 325 ALA A N 1
ATOM 2570 C CA . ALA A 1 331 ? -0.142 26.500 6.857 1.00 43.76 325 ALA A CA 1
ATOM 2571 C C . ALA A 1 331 ? -0.479 25.400 7.862 1.00 44.39 325 ALA A C 1
ATOM 2572 O O . ALA A 1 331 ? 0.016 24.277 7.762 1.00 45.51 325 ALA A O 1
ATOM 2574 N N . PRO A 1 332 ? -1.349 25.703 8.832 1.00 43.89 326 PRO A N 1
ATOM 2575 C CA . PRO A 1 332 ? -1.743 24.722 9.851 1.00 43.59 326 PRO A CA 1
ATOM 2576 C C . PRO A 1 332 ? -2.651 23.647 9.285 1.00 43.32 326 PRO A C 1
ATOM 2577 O O . PRO A 1 332 ? -3.514 23.946 8.459 1.00 43.13 326 PRO A O 1
ATOM 2581 N N . PHE A 1 333 ? -2.465 22.404 9.729 1.00 43.06 327 PHE A N 1
ATOM 2582 C CA . PHE A 1 333 ? -3.316 21.310 9.275 1.00 45.61 327 PHE A CA 1
ATOM 2583 C C . PHE A 1 333 ? -4.676 21.563 9.913 1.00 47.85 327 PHE A C 1
ATOM 2584 O O . PHE A 1 333 ? -4.769 21.771 11.123 1.00 49.37 327 PHE A O 1
ATOM 2592 N N . LYS A 1 334 ? -5.739 21.551 9.126 1.00 50.73 328 LYS A N 1
ATOM 2593 C CA . LYS A 1 334 ? -7.046 21.788 9.718 1.00 54.45 328 LYS A CA 1
ATOM 2594 C C . LYS A 1 334 ? -7.826 20.515 10.035 1.00 56.12 328 LYS A C 1
ATOM 2595 O O . LYS A 1 334 ? -8.686 20.515 10.918 1.00 57.36 328 LYS A O 1
ATOM 2601 N N . PHE A 1 335 ? -7.521 19.426 9.345 1.00 57.79 329 PHE A N 1
ATOM 2602 C CA . PHE A 1 335 ? -8.240 18.188 9.600 1.00 60.84 329 PHE A CA 1
ATOM 2603 C C . PHE A 1 335 ? -7.362 16.988 9.908 1.00 61.94 329 PHE A C 1
ATOM 2604 O O . PHE A 1 335 ? -6.257 16.845 9.376 1.00 60.80 329 PHE A O 1
ATOM 2612 N N . ASP A 1 336 ? -7.870 16.131 10.789 1.00 63.80 330 ASP A N 1
ATOM 2613 C CA . ASP A 1 336 ? -7.172 14.917 11.165 1.00 65.75 330 ASP A CA 1
ATOM 2614 C C . ASP A 1 336 ? -7.699 13.850 10.226 1.00 67.48 330 ASP A C 1
ATOM 2615 O O . ASP A 1 336 ? -8.779 14.005 9.648 1.00 67.61 330 ASP A O 1
ATOM 2620 N N . MET A 1 337 ? -6.936 12.777 10.081 1.00 69.43 331 MET A N 1
ATOM 2621 C CA . MET A 1 337 ? -7.297 11.696 9.178 1.00 71.61 331 MET A CA 1
ATOM 2622 C C . MET A 1 337 ? -8.079 10.527 9.778 1.00 72.13 331 MET A C 1
ATOM 2623 O O . MET A 1 337 ? -7.732 9.997 10.831 1.00 71.95 331 MET A O 1
ATOM 2628 N N . GLU A 1 338 ? -9.157 10.146 9.098 1.00 73.15 332 GLU A N 1
ATOM 2629 C CA . GLU A 1 338 ? -9.984 9.020 9.521 1.00 74.18 332 GLU A CA 1
ATOM 2630 C C . GLU A 1 338 ? -9.169 7.764 9.245 1.00 74.12 332 GLU A C 1
ATOM 2631 O O . GLU A 1 338 ? -9.306 7.168 8.180 1.00 75.10 332 GLU A O 1
ATOM 2637 N N . LEU A 1 339 ? -8.316 7.369 10.189 1.00 73.67 333 LEU A N 1
ATOM 2638 C CA . LEU A 1 339 ? -7.480 6.184 9.994 1.00 73.06 333 LEU A CA 1
ATOM 2639 C C . LEU A 1 339 ? -7.905 4.973 10.812 1.00 73.01 333 LEU A C 1
ATOM 2640 O O . LEU A 1 339 ? -7.330 3.892 10.686 1.00 73.28 333 LEU A O 1
ATOM 2645 N N . ASP A 1 340 ? -8.907 5.153 11.659 1.00 72.35 334 ASP A N 1
ATOM 2646 C CA . ASP A 1 340 ? -9.376 4.057 12.486 1.00 72.37 334 ASP A CA 1
ATOM 2647 C C . ASP A 1 340 ? -10.454 3.259 11.777 1.00 71.78 334 ASP A C 1
ATOM 2648 O O . ASP A 1 340 ? -10.496 2.032 11.865 1.00 71.78 334 ASP A O 1
ATOM 2653 N N . ASP A 1 341 ? -11.326 3.960 11.066 1.00 70.89 335 ASP A N 1
ATOM 2654 C CA . ASP A 1 341 ? -12.405 3.307 10.344 1.00 70.17 335 ASP A CA 1
ATOM 2655 C C . ASP A 1 341 ? -11.884 2.761 9.017 1.00 68.70 335 ASP A C 1
ATOM 2656 O O . ASP A 1 341 ? -12.652 2.252 8.201 1.00 69.09 335 ASP A O 1
ATOM 2661 N N . LEU A 1 342 ? -10.573 2.869 8.812 1.00 66.08 336 LEU A N 1
ATOM 2662 C CA . LEU A 1 342 ? -9.942 2.398 7.581 1.00 63.43 336 LEU A CA 1
ATOM 2663 C C . LEU A 1 342 ? -9.214 1.072 7.735 1.00 61.62 336 LEU A C 1
ATOM 2664 O O . LEU A 1 342 ? -8.355 0.925 8.600 1.00 60.81 336 LEU A O 1
ATOM 2669 N N . PRO A 1 343 ? -9.558 0.083 6.895 1.00 60.77 337 PRO A N 1
ATOM 2670 C CA . PRO A 1 343 ? -8.927 -1.240 6.931 1.00 59.83 337 PRO A CA 1
ATOM 2671 C C . PRO A 1 343 ? -7.458 -1.048 6.572 1.00 58.64 337 PRO A C 1
ATOM 2672 O O . PRO A 1 343 ? -7.115 -0.088 5.890 1.00 58.74 337 PRO A O 1
ATOM 2676 N N . LYS A 1 344 ? -6.596 -1.948 7.022 1.00 57.27 338 LYS A N 1
ATOM 2677 C CA . LYS A 1 344 ? -5.177 -1.815 6.734 1.00 55.92 338 LYS A CA 1
ATOM 2678 C C . LYS A 1 344 ? -4.877 -1.730 5.241 1.00 55.91 338 LYS A C 1
ATOM 2679 O O . LYS A 1 344 ? -3.963 -1.020 4.835 1.00 55.82 338 LYS A O 1
ATOM 2685 N N . GLU A 1 345 ? -5.638 -2.448 4.424 1.00 55.59 339 GLU A N 1
ATOM 2686 C CA . GLU A 1 345 ? -5.411 -2.423 2.982 1.00 56.23 339 GLU A CA 1
ATOM 2687 C C . GLU A 1 345 ? -5.497 -1.004 2.422 1.00 55.35 339 GLU A C 1
ATOM 2688 O O . GLU A 1 345 ? -4.745 -0.651 1.510 1.00 54.69 339 GLU A O 1
ATOM 2694 N N . LYS A 1 346 ? -6.412 -0.193 2.953 1.00 54.18 340 LYS A N 1
ATOM 2695 C CA . LYS A 1 346 ? -6.524 1.184 2.491 1.00 54.42 340 LYS A CA 1
ATOM 2696 C C . LYS A 1 346 ? -5.417 2.041 3.113 1.00 53.53 340 LYS A C 1
ATOM 2697 O O . LYS A 1 346 ? -5.129 3.140 2.633 1.00 54.09 340 LYS A O 1
ATOM 2703 N N . LEU A 1 347 ? -4.800 1.544 4.184 1.00 52.75 341 LEU A N 1
ATOM 2704 C CA . LEU A 1 347 ? -3.709 2.268 4.830 1.00 50.99 341 LEU A CA 1
ATOM 2705 C C . LEU A 1 347 ? -2.441 1.979 4.043 1.00 50.45 341 LEU A C 1
ATOM 2706 O O . LEU A 1 347 ? -1.710 2.892 3.681 1.00 49.85 341 LEU A O 1
ATOM 2711 N N . LYS A 1 348 ? -2.193 0.703 3.776 1.00 50.53 342 LYS A N 1
ATOM 2712 C CA . LYS A 1 348 ? -1.034 0.293 2.989 1.00 52.26 342 LYS A CA 1
ATOM 2713 C C . LYS A 1 348 ? -1.090 1.086 1.689 1.00 53.19 342 LYS A C 1
ATOM 2714 O O . LYS A 1 348 ? -0.075 1.537 1.161 1.00 53.81 342 LYS A O 1
ATOM 2720 N N . GLU A 1 349 ? -2.309 1.249 1.189 1.00 53.89 343 GLU A N 1
ATOM 2721 C CA . GLU A 1 349 ? -2.577 1.980 -0.037 1.00 54.04 343 GLU A CA 1
ATOM 2722 C C . GLU A 1 349 ? -2.083 3.415 0.091 1.00 52.58 343 GLU A C 1
ATOM 2723 O O . GLU A 1 349 ? -1.216 3.842 -0.667 1.00 53.07 343 GLU A O 1
ATOM 2729 N N . LEU A 1 350 ? -2.640 4.151 1.053 1.00 49.48 344 LEU A N 1
ATOM 2730 C CA . LEU A 1 350 ? -2.265 5.542 1.280 1.00 46.52 344 LEU A CA 1
ATOM 2731 C C . LEU A 1 350 ? -0.773 5.677 1.541 1.00 43.90 344 LEU A C 1
ATOM 2732 O O . LEU A 1 350 ? -0.169 6.669 1.163 1.00 45.08 344 LEU A O 1
ATOM 2737 N N . ILE A 1 351 ? -0.191 4.686 2.202 1.00 42.03 345 ILE A N 1
ATOM 2738 C CA . ILE A 1 351 ? 1.232 4.700 2.500 1.00 41.03 345 ILE A CA 1
ATOM 2739 C C . ILE A 1 351 ? 2.003 4.567 1.187 1.00 41.78 345 ILE A C 1
ATOM 2740 O O . ILE A 1 351 ? 3.146 5.016 1.072 1.00 39.72 345 ILE A O 1
ATOM 2745 N N . PHE A 1 352 ? 1.365 3.937 0.203 1.00 42.39 346 PHE A N 1
ATOM 2746 C CA . PHE A 1 352 ? 1.976 3.744 -1.102 1.00 43.32 346 PHE A CA 1
ATOM 2747 C C . PHE A 1 352 ? 1.996 5.069 -1.844 1.00 43.25 346 PHE A C 1
ATOM 2748 O O . PHE A 1 352 ? 2.973 5.399 -2.514 1.00 42.86 346 PHE A O 1
ATOM 2756 N N . GLU A 1 353 ? 0.916 5.830 -1.715 1.00 43.92 347 GLU A N 1
ATOM 2757 C CA . GLU A 1 353 ? 0.814 7.126 -2.368 1.00 45.89 347 GLU A CA 1
ATOM 2758 C C . GLU A 1 353 ? 1.753 8.166 -1.766 1.00 45.87 347 GLU A C 1
ATOM 2759 O O . GLU A 1 353 ? 2.391 8.915 -2.502 1.00 45.01 347 GLU A O 1
ATOM 2765 N N . GLU A 1 354 ? 1.823 8.213 -0.433 1.00 45.92 348 GLU A N 1
ATOM 2766 C CA . GLU A 1 354 ? 2.673 9.184 0.272 1.00 45.97 348 GLU A CA 1
ATOM 2767 C C . GLU A 1 354 ? 4.165 8.986 0.080 1.00 44.56 348 GLU A C 1
ATOM 2768 O O . GLU A 1 354 ? 4.945 9.918 0.249 1.00 45.71 348 GLU A O 1
ATOM 2774 N N . THR A 1 355 ? 4.566 7.766 -0.242 1.00 44.20 349 THR A N 1
ATOM 2775 C CA . THR A 1 355 ? 5.972 7.461 -0.446 1.00 43.56 349 THR A CA 1
ATOM 2776 C C . THR A 1 355 ? 6.333 7.518 -1.923 1.00 43.65 349 THR A C 1
ATOM 2777 O O . THR A 1 355 ? 7.477 7.278 -2.299 1.00 43.69 349 THR A O 1
ATOM 2781 N N . ALA A 1 356 ? 5.352 7.842 -2.753 1.00 44.58 350 ALA A N 1
ATOM 2782 C CA . ALA A 1 356 ? 5.559 7.913 -4.198 1.00 46.61 350 ALA A CA 1
ATOM 2783 C C . ALA A 1 356 ? 6.601 8.950 -4.612 1.00 47.42 350 ALA A C 1
ATOM 2784 O O . ALA A 1 356 ? 7.448 8.677 -5.459 1.00 48.65 350 ALA A O 1
ATOM 2786 N N . ARG A 1 357 ? 6.539 10.135 -4.014 1.00 48.76 351 ARG A N 1
ATOM 2787 C CA . ARG A 1 357 ? 7.472 11.206 -4.339 1.00 50.17 351 ARG A CA 1
ATOM 2788 C C . ARG A 1 357 ? 8.956 10.817 -4.320 1.00 50.20 351 ARG A C 1
ATOM 2789 O O . ARG A 1 357 ? 9.801 11.577 -4.781 1.00 51.07 351 ARG A O 1
ATOM 2797 N N . PHE A 1 358 ? 9.283 9.638 -3.808 1.00 50.36 352 PHE A N 1
ATOM 2798 C CA . PHE A 1 358 ? 10.682 9.222 -3.767 1.00 50.79 352 PHE A CA 1
ATOM 2799 C C . PHE A 1 358 ? 11.047 8.128 -4.784 1.00 52.93 352 PHE A C 1
ATOM 2800 O O . PHE A 1 358 ? 12.197 7.687 -4.864 1.00 52.59 352 PHE A O 1
ATOM 2808 N N . GLN A 1 359 ? 10.070 7.695 -5.568 1.00 55.72 353 GLN A N 1
ATOM 2809 C CA . GLN A 1 359 ? 10.318 6.666 -6.572 1.00 58.98 353 GLN A CA 1
ATOM 2810 C C . GLN A 1 359 ? 10.790 7.299 -7.888 1.00 60.45 353 GLN A C 1
ATOM 2811 O O . GLN A 1 359 ? 10.434 8.435 -8.206 1.00 60.17 353 GLN A O 1
ATOM 2817 N N . PRO A 1 360 ? 11.603 6.567 -8.668 1.00 62.36 354 PRO A N 1
ATOM 2818 C CA . PRO A 1 360 ? 12.128 7.049 -9.952 1.00 63.79 354 PRO A CA 1
ATOM 2819 C C . PRO A 1 360 ? 11.065 7.695 -10.850 1.00 64.88 354 PRO A C 1
ATOM 2820 O O . PRO A 1 360 ? 11.252 8.870 -11.238 1.00 65.39 354 PRO A O 1
ATOM 2824 N N . ARG B 2 1 ? 25.538 27.006 13.876 1.00 41.25 16 ARG B N 1
ATOM 2825 C CA . ARG B 2 1 ? 24.871 26.411 15.074 1.00 41.80 16 ARG B CA 1
ATOM 2826 C C . ARG B 2 1 ? 23.910 27.431 15.695 1.00 39.64 16 ARG B C 1
ATOM 2827 O O . ARG B 2 1 ? 24.296 28.570 15.958 1.00 39.62 16 ARG B O 1
ATOM 2835 N N . LEU B 2 2 ? 22.661 27.024 15.910 1.00 37.64 17 LEU B N 1
ATOM 2836 C CA . LEU B 2 2 ? 21.647 27.892 16.510 1.00 34.98 17 LEU B CA 1
ATOM 2837 C C . LEU B 2 2 ? 22.215 28.624 17.723 1.00 34.50 17 LEU B C 1
ATOM 2838 O O . LEU B 2 2 ? 21.910 29.796 17.949 1.00 33.43 17 LEU B O 1
ATOM 2843 N N . GLN B 2 3 ? 23.054 27.927 18.490 1.00 34.86 18 GLN B N 1
ATOM 2844 C CA . GLN B 2 3 ? 23.672 28.496 19.685 1.00 35.41 18 GLN B CA 1
ATOM 2845 C C . GLN B 2 3 ? 24.617 29.657 19.367 1.00 35.84 18 GLN B C 1
ATOM 2846 O O . GLN B 2 3 ? 24.600 30.678 20.051 1.00 36.14 18 GLN B O 1
ATOM 2852 N N . GLU B 2 4 ? 25.447 29.509 18.342 1.00 37.52 19 GLU B N 1
ATOM 2853 C CA . GLU B 2 4 ? 26.382 30.577 17.985 1.00 40.41 19 GLU B CA 1
ATOM 2854 C C . GLU B 2 4 ? 25.555 31.772 17.567 1.00 40.29 19 GLU B C 1
ATOM 2855 O O . GLU B 2 4 ? 25.819 32.904 17.964 1.00 41.83 19 GLU B O 1
ATOM 2861 N N . ARG B 2 5 ? 24.557 31.488 16.740 1.00 38.81 20 ARG B N 1
ATOM 2862 C CA . ARG B 2 5 ? 23.623 32.473 16.218 1.00 38.05 20 ARG B CA 1
ATOM 2863 C C . ARG B 2 5 ? 23.068 33.345 17.352 1.00 37.13 20 ARG B C 1
ATOM 2864 O O . ARG B 2 5 ? 22.913 34.554 17.199 1.00 35.30 20 ARG B O 1
ATOM 2872 N N . ARG B 2 6 ? 22.768 32.720 18.487 1.00 34.15 21 ARG B N 1
ATOM 2873 C CA . ARG B 2 6 ? 22.216 33.442 19.637 1.00 33.94 21 ARG B CA 1
ATOM 2874 C C . ARG B 2 6 ? 23.305 34.140 20.450 1.00 34.73 21 ARG B C 1
ATOM 2875 O O . ARG B 2 6 ? 23.029 34.756 21.479 1.00 31.35 21 ARG B O 1
ATOM 2883 N N . GLY B 2 7 ? 24.547 34.012 19.990 1.00 37.50 22 GLY B N 1
ATOM 2884 C CA . GLY B 2 7 ? 25.664 34.642 20.669 1.00 41.05 22 GLY B CA 1
ATOM 2885 C C . GLY B 2 7 ? 26.182 33.897 21.887 1.00 44.94 22 GLY B C 1
ATOM 2886 O O . GLY B 2 7 ? 26.903 34.477 22.709 1.00 44.88 22 GLY B O 1
ATOM 2887 N N . SER B 2 8 ? 25.820 32.623 22.025 1.00 46.12 23 SER B N 1
ATOM 2888 C CA . SER B 2 8 ? 26.287 31.846 23.167 1.00 49.33 23 SER B CA 1
ATOM 2889 C C . SER B 2 8 ? 27.601 31.177 22.781 1.00 51.31 23 SER B C 1
ATOM 2890 O O . SER B 2 8 ? 27.686 30.478 21.769 1.00 51.68 23 SER B O 1
ATOM 2893 N N . ASN B 2 9 ? 28.623 31.406 23.597 1.00 52.76 24 ASN B N 1
ATOM 2894 C CA . ASN B 2 9 ? 29.966 30.879 23.364 1.00 54.63 24 ASN B CA 1
ATOM 2895 C C . ASN B 2 9 ? 30.260 29.601 24.134 1.00 54.14 24 ASN B C 1
ATOM 2896 O O . ASN B 2 9 ? 31.168 28.846 23.772 1.00 54.79 24 ASN B O 1
ATOM 2901 N N . VAL B 2 10 ? 29.514 29.391 25.215 1.00 52.90 25 VAL B N 1
ATOM 2902 C CA . VAL B 2 10 ? 29.687 28.224 26.063 1.00 52.04 25 VAL B CA 1
ATOM 2903 C C . VAL B 2 10 ? 29.815 26.957 25.229 1.00 51.25 25 VAL B C 1
ATOM 2904 O O . VAL B 2 10 ? 28.911 26.603 24.473 1.00 51.26 25 VAL B O 1
ATOM 2908 N N . ALA B 2 11 ? 30.956 26.289 25.362 1.00 50.53 26 ALA B N 1
ATOM 2909 C CA . ALA B 2 11 ? 31.219 25.060 24.626 1.00 50.46 26 ALA B CA 1
ATOM 2910 C C . ALA B 2 11 ? 30.476 23.898 25.275 1.00 49.71 26 ALA B C 1
ATOM 2911 O O . ALA B 2 11 ? 30.994 23.246 26.173 1.00 50.58 26 ALA B O 1
ATOM 2913 N N . LEU B 2 12 ? 29.262 23.636 24.808 1.00 49.20 27 LEU B N 1
ATOM 2914 C CA . LEU B 2 12 ? 28.457 22.562 25.370 1.00 46.88 27 LEU B CA 1
ATOM 2915 C C . LEU B 2 12 ? 28.876 21.209 24.820 1.00 46.66 27 LEU B C 1
ATOM 2916 O O . LEU B 2 12 ? 28.748 20.942 23.626 1.00 46.55 27 LEU B O 1
ATOM 2921 N N . MET B 2 13 ? 29.399 20.361 25.697 1.00 45.80 28 MET B N 1
ATOM 2922 C CA . MET B 2 13 ? 29.841 19.042 25.280 1.00 47.32 28 MET B CA 1
ATOM 2923 C C . MET B 2 13 ? 28.978 17.910 25.805 1.00 45.62 28 MET B C 1
ATOM 2924 O O . MET B 2 13 ? 28.276 18.048 26.801 1.00 43.45 28 MET B O 1
ATOM 2929 N N . LEU B 2 14 ? 29.053 16.781 25.113 1.00 46.87 29 LEU B N 1
ATOM 2930 C CA . LEU B 2 14 ? 28.309 15.586 25.476 1.00 46.87 29 LEU B CA 1
ATOM 2931 C C . LEU B 2 14 ? 29.334 14.517 25.809 1.00 47.07 29 LEU B C 1
ATOM 2932 O O . LEU B 2 14 ? 30.402 14.465 25.198 1.00 47.10 29 LEU B O 1
ATOM 2937 N N . ASP B 2 15 ? 29.016 13.658 26.765 1.00 47.01 30 ASP B N 1
ATOM 2938 C CA . ASP B 2 15 ? 29.948 12.615 27.133 1.00 47.47 30 ASP B CA 1
ATOM 2939 C C . ASP B 2 15 ? 29.519 11.266 26.578 1.00 47.73 30 ASP B C 1
ATOM 2940 O O . ASP B 2 15 ? 30.271 10.302 26.631 1.00 46.91 30 ASP B O 1
ATOM 2945 N N . CYS B 2 16 ? 28.301 11.198 26.050 1.00 48.87 31 CYS B N 1
ATOM 2946 C CA . CYS B 2 16 ? 27.792 9.956 25.468 1.00 50.83 31 CYS B CA 1
ATOM 2947 C C . CYS B 2 16 ? 26.659 10.249 24.490 1.00 52.51 31 CYS B C 1
ATOM 2948 O O . CYS B 2 16 ? 26.654 11.369 23.931 1.00 53.36 31 CYS B O 1
#

B-factor: mean 36.81, std 15.67, range [10.38, 89.37]

Nearest PDB structures (foldseek):
  2gph-assembly1_A  TM=1.003E+00  e=5.033E-66  Rattus norvegicus
  4fmq-assembly1_A  TM=9.821E-01  e=3.300E-57  Homo sapiens
  5hd7-assembly1_A  TM=9.710E-01  e=7.919E-58  Rattus norvegicus
  7e73-assembly1_A  TM=9.637E-01  e=5.766E-58  Homo sapiens
  4s2z-assembly1_A  TM=9.622E-01  e=1.305E-56  Rattus norvegicus

CATH classification: 3.30.200.20 (+1 more: 1.10.510.10)

Sequence (361 aa):
EMVRGQVFDVGPRYTNLSYIGEGAYGMVCSAYDNLNKVRVAIKKISPFEHQTYCQRTLREIKILLRFRHENIIGINDIIRAPTIEQMKDVYIVQDLMETDLYKLLKCQHLSNDHICYFLYQILRGLKYIHSANVLHRDLKPSNLLLNTTCDLKICDFGLARVADPDHDHTGFLTEYVATRWYRAPEIMLNSKGYTKSIDIWSVGCILAEMLSNRPIFPGKHYLDQLNHILGILGSPSQEDLNCIINLKARNYLLSLPHKNKVPWNRLFPNADSKALDLLDKMLTFNPHKRIEVEQALAHPYLEQYYDPSDEPIAEAPFKFDMELDDLPKEKLKELIFEETARFQPRLQERRGSNVALMLDC

Foldseek 3Di:
DDDDPDDPCPDPQWAPWAFDDDDPQDGKTWTAGNVVGHIWIKDKHFCLVPLLSLLLLLQQLVPQQQDDDQQAKHFPAKDADDDLVRGGMIMTITHDFDAWQLVCLVPDQDDLVLLLVLLLSLLLVLQQCVLLQKAQQDDDGRQWTHHPVGRIHGHRSSPMWRNAPVDDFFCPLVDDDPADLQFALLVLQARTPDHNLRVLSSSLQSSLCSLPSDGQQRAPDSVSSVVSLCQAQWQDDPVLLVQRPDPVSSVVSVVDDTHDHHQPCVVRVPDDPQSSVLSCLSSDNRSVSRDDSVVSCVRPSNVVPRDVVPRDHRPHHDHDTDPSPVDDSSVSSVSVCVSNVVRDD/DVCVVVVHPPDDDDPD

Radius of gyration: 20.95 Å; Cα contacts (8 Å, |Δi|>4): 602; chains: 2; bounding box: 49×48×61 Å

InterPro domains:
  IPR000719 Protein kinase domain [PF00069] (23-311)
  IPR000719 Protein kinase domain [PS50011] (23-311)
  IPR000719 Protein kinase domain [SM00220] (23-311)
  IPR003527 Mitogen-activated protein (MAP) kinase, conserved site [PS01351] (57-159)
  IPR008271 Serine/threonine-protein kinase, active site [PS00108] (143-155)
  IPR008349 Mitogen-activated protein (MAP) kinase, ERK1/2 [PR01770] (11-28)
  IPR008349 Mitogen-activated protein (MAP) kinase, ERK1/2 [PR01770] (116-125)
  IPR008349 Mitogen-activated protein (MAP) kinase, ERK1/2 [PR01770] (171-181)
  IPR008349 Mitogen-activated protein (MAP) kinase, ERK1/2 [PR01770] (229-240)
  IPR008349 Mitogen-activated protein (MAP) kinase, ERK1/2 [PR01770] (250-260)
  IPR008349 Mitogen-activated protein (MAP) kinase, ERK1/2 [PR01770] (311-321)
  IPR011009 Protein kinase-like domain superfamily [SSF56112] (17-320)
  IPR017441 Protein kinase, ATP binding site [PS00107] (29-53)
  IPR050117 Mitogen-activated protein (MAP) kinase [PTHR24055] (22-313)

Solvent-accessible surface area: 17140 Å² total; per-residue (Å²): 135,159,6,162,85,80,85,0,70,2,44,121,67,3,48,102,24,53,73,44,40,114,56,55,14,30,30,18,0,8,0,66,1,53,111,87,132,79,106,5,17,2,20,16,1,63,0,26,151,110,50,65,108,0,14,46,0,1,6,1,0,48,3,2,26,124,13,215,18,71,2,6,2,23,22,57,15,2,40,17,26,91,59,46,144,104,3,141,20,0,8,1,0,19,63,59,26,97,6,18,0,114,86,0,9,149,61,24,152,7,49,65,54,18,7,5,0,0,0,0,1,0,0,4,0,0,18,8,0,6,31,0,34,0,8,0,24,13,2,18,2,46,10,0,35,0,35,79,42,0,35,0,37,0,18,16,0,0,6,0,60,6,30,17,127,142,61,54,126,100,29,10,37,104,44,180,13,81,32,52,89,16,7,0,0,8,5,30,8,19,58,97,57,28,67,77,12,3,0,3,0,6,0,0,1,0,0,0,14,3,29,28,48,158,40,19,0,40,7,177,107,81,98,30,3,5,60,60,0,2,32,21,22,6,39,19,52,136,115,31,16,97,13,1,141,46,157,174,9,89,102,67,12,123,78,35,98,140,44,110,102,35,49,18,96,158,58,14,99,146,25,46,90,95,0,16,62,0,0,51,82,0,3,34,13,12,17,135,149,8,13,116,17,68,90,0,0,55,10,62,12,0,110,95,2,69,48,82,109,39,8,61,101,9,161,73,69,45,147,146,20,32,106,6,91,116,22,80,73,102,109,0,39,80,50,0,49,103,38,0,47,167,47,60,175,135,2,10,103,123,36,63,16,137,57,83,13,138,35,118,60

Organism: Rattus norvegicus (NCBI:txid10116)

Secondary structure (DSSP, 8-state):
--BTTB----TTTEEEEEE----SSS-EEEEEETTTTEEEEEEEE--TT-HHHHHHHHHHHHHHHH---TTB----EEE--SSTTT---EEEEEE--SEEHHHHHHH-PPPHHHHHHHHHHHHHHHHHHHHTTEE-----GGGEEE-TT--EEE---TT-EE--TT---S-STTS--S--TT--HHHHHSSS---THHHHHHHHHHHHHHHHSS-S---SSHHHHHHHHHHHH-SPPHHHHTT---HHHHHHHHHSPP-PPPPHHHH-TTS-HHHHHHHHHHS-SSTTTSPPHHHHHTSGGGTTT--GGG----SS--------SSS-HHHHHHHHHHHTGGG--/-HHHHTT---------

GO terms:
  GO:0035094 response to nicotine (P, IGI)
  GO:0004674 protein serine/threonine kinase activity (F, IDA)
  GO:0018105 peptidyl-serine phosphorylation (P, IDA)
  GO:0005737 cytoplasm (C, IDA)
  GO:0005886 plasma membrane (C, IDA)
  GO:0005901 caveola (C, IDA)
  GO:0005634 nucleus (C, TAS)
  GO:0005739 mitochondrion (C, TAS)
  GO:0005769 early endosome (C, TAS)
  GO:0005770 late endosome (C, TAS)
  GO:0005794 Golgi apparatus (C, TAS)
  GO:0005829 cytosol (C, TAS)
  GO:0005856 cytoskeleton (C, TAS)
  GO:0005901 caveola (C, TAS)
  GO:0005925 focal adhesion (C, TAS)
  GO:2000641 regulation of early endosome to late endosome transport (P, TAS)
  GO:0032872 regulation of stress-activated MAPK cascade (P, TAS)
  GO:0051493 regulation of cytoskeleton organization (P, TAS)
  GO:0072584 caveolin-mediated endocytosis (P, TAS)
  GO:0090170 regulation of Golgi inheritance (P, TAS)